Protein AF-A0A3M1GHS5-F1 (afdb_monomer)

Solvent-accessible surface area (backbone atoms only — not comparable to full-atom values): 10167 Å² total; per-residue (Å²): 109,48,76,50,71,53,75,50,74,50,76,45,74,80,47,99,40,32,36,40,39,38,40,40,38,40,43,50,51,30,32,70,50,84,48,68,46,64,52,48,53,58,22,42,66,58,17,48,67,52,25,64,74,57,79,60,46,79,81,39,68,67,33,49,50,37,28,60,70,47,51,40,70,36,48,70,26,44,46,46,73,53,40,42,38,39,37,38,39,33,44,37,41,43,50,78,38,84,90,62,15,41,39,37,40,36,42,36,41,40,38,37,44,41,30,24,53,36,48,79,54,44,88,78,83,13,67,38,64,54,51,64,44,39,32,41,37,41,37,40,27,47,62,76,66,58,42,37,44,31,44,37,31,40,30,67,82,49,54,86,46,58,72,45,59,48,66,46,74,84,69,90,37,52,72,50,75,42,64,49,69,63,57,42,80,44,80,49,78,48,76,66,134

Mean predicted aligned error: 4.72 Å

Radius of gyration: 25.05 Å; Cα contacts (8 Å, |Δi|>4): 444; chains: 1; bounding box: 59×30×70 Å

Nearest PDB structures (foldseek):
  6i97-assembly1_B  TM=8.133E-01  e=3.242E-06  Pseudomonas aeruginosa
  2fcp-assembly1_A  TM=8.375E-01  e=1.573E-05  Escherichia coli K-12
  1by5-assembly1_A  TM=8.183E-01  e=1.265E-05  Escherichia coli
  6i97-assembly1_A  TM=8.244E-01  e=1.573E-05  Pseudomonas aeruginosa
  4rl8-assembly2_B  TM=3.590E-01  e=8.932E-01  Pseudomonas putida F1

pLDDT: mean 94.87, std 5.35, range [64.94, 98.81]

Secondary structure (DSSP, 8-state):
-EEEEEEEEEEEEEETTEEEEEEEEEEEEE--S--EEE-HHHHHHHHHHHHHHTTT-TT-HHHHHHHHTTEEE-TTPPPTT--SEEEEEEEEEEEEETTTEEEEEEEEEEEE--EESSTT--TTTSEE--EEEEEEEEEEE-SSSSEEEEEEEESTT----EEEEEE-SSSS--EEEEEPPPPEEEEEEEE--

Foldseek 3Di:
DDKDKDKDWDWDDPDPFKIKTKIKIAMDFFDADQDWDFQLQQLCVQQVVVCVVVVNDCPPPSSVVSRVVRTDGLGGFGAAPDFRMKMKMKMWGWDQDPQFGIKIKMKMKIKTAWGFNHSNVPVPQTIFHIDMFIKMKIKGDGPDFQKIKMKIKTRVVQDWGFPHKDFDNPDNRDIDTDIDDGIDIDIDMDGDD

Structure (mmCIF, N/CA/C/O backbone):
data_AF-A0A3M1GHS5-F1
#
_entry.id   AF-A0A3M1GHS5-F1
#
loop_
_atom_site.group_PDB
_atom_site.id
_atom_site.type_symbol
_atom_site.label_atom_id
_atom_site.label_alt_id
_atom_site.label_comp_id
_atom_site.label_asym_id
_atom_site.label_entity_id
_atom_site.label_seq_id
_atom_site.pdbx_PDB_ins_code
_atom_site.Cartn_x
_atom_site.Cartn_y
_atom_site.Cartn_z
_atom_site.occupancy
_ato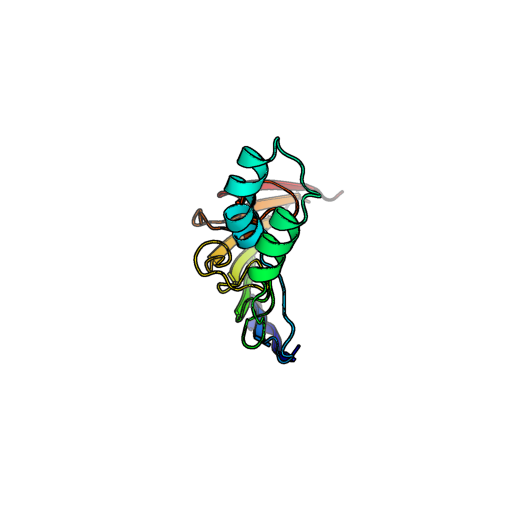m_site.B_iso_or_equiv
_atom_site.auth_seq_id
_atom_site.auth_comp_id
_atom_site.auth_asym_id
_atom_site.auth_atom_id
_atom_site.pdbx_PDB_model_num
ATOM 1 N N . VAL A 1 1 ? -3.923 -0.173 -23.381 1.00 92.12 1 VAL A N 1
ATOM 2 C CA . VAL A 1 1 ? -3.753 -0.952 -22.124 1.00 92.12 1 VAL A CA 1
ATOM 3 C C . VAL A 1 1 ? -5.049 -1.683 -21.782 1.00 92.12 1 VAL A C 1
ATOM 5 O O . VAL A 1 1 ? -6.067 -1.365 -22.384 1.00 92.12 1 VAL A O 1
ATOM 8 N N . ARG A 1 2 ? -5.025 -2.666 -20.877 1.00 95.88 2 ARG A N 1
ATOM 9 C CA . ARG A 1 2 ? -6.201 -3.354 -20.319 1.00 95.88 2 ARG A CA 1
ATOM 10 C C . ARG A 1 2 ? -6.073 -3.386 -18.801 1.00 95.88 2 ARG A C 1
ATOM 12 O O . ARG A 1 2 ? -5.030 -3.804 -18.313 1.00 95.88 2 ARG A O 1
ATOM 19 N N . VAL A 1 3 ? -7.144 -3.038 -18.100 1.00 97.06 3 VAL A N 1
ATOM 20 C CA . VAL A 1 3 ? -7.300 -3.267 -16.660 1.00 97.06 3 VAL A CA 1
ATOM 21 C C . VAL A 1 3 ? -8.643 -3.953 -16.453 1.00 97.06 3 VAL A C 1
ATOM 23 O O . VAL A 1 3 ? -9.635 -3.562 -17.070 1.00 97.06 3 VAL A O 1
ATOM 26 N N . LYS A 1 4 ? -8.661 -5.024 -15.669 1.00 97.88 4 LYS A N 1
ATOM 27 C CA . LYS A 1 4 ? -9.871 -5.737 -15.256 1.00 97.88 4 LYS A CA 1
ATOM 28 C C . LYS A 1 4 ? -9.781 -5.966 -13.760 1.00 97.88 4 LYS A C 1
ATOM 30 O O . LYS A 1 4 ? -8.700 -6.261 -13.275 1.00 97.88 4 LYS A O 1
ATOM 35 N N . GLY A 1 5 ? -10.895 -5.886 -13.055 1.00 97.56 5 GLY A N 1
ATOM 36 C CA . GLY A 1 5 ? -10.891 -6.165 -11.631 1.00 97.56 5 GLY A CA 1
ATOM 37 C C . GLY A 1 5 ? -12.277 -6.403 -11.069 1.00 97.56 5 GLY A C 1
ATOM 38 O O . GLY A 1 5 ? -13.279 -6.212 -11.761 1.00 97.56 5 GLY A O 1
ATOM 39 N N . ILE A 1 6 ? -12.295 -6.862 -9.826 1.00 98.31 6 ILE A N 1
ATOM 40 C CA . ILE A 1 6 ? -13.478 -7.011 -8.986 1.00 98.31 6 ILE A CA 1
ATOM 41 C C . ILE A 1 6 ? -13.155 -6.333 -7.662 1.00 98.31 6 ILE A C 1
ATOM 43 O O . ILE A 1 6 ? -12.091 -6.562 -7.089 1.00 98.31 6 ILE A O 1
ATOM 47 N N . GLU A 1 7 ? -14.091 -5.533 -7.176 1.00 98.25 7 GLU A N 1
ATOM 48 C CA . GLU A 1 7 ? -13.995 -4.863 -5.887 1.00 98.25 7 GLU A CA 1
ATOM 49 C C . GLU A 1 7 ? -15.195 -5.259 -5.032 1.00 98.25 7 GLU A C 1
ATOM 51 O O . GLU A 1 7 ? -16.308 -5.439 -5.535 1.00 98.25 7 GLU A O 1
ATOM 56 N N . ALA A 1 8 ? -14.955 -5.429 -3.738 1.00 98.19 8 ALA A N 1
ATOM 57 C CA . ALA A 1 8 ? -15.976 -5.719 -2.753 1.00 98.19 8 ALA A CA 1
ATOM 58 C C . ALA A 1 8 ? -15.709 -4.905 -1.491 1.00 98.19 8 ALA A C 1
ATOM 60 O O . ALA A 1 8 ? -14.598 -4.900 -0.965 1.00 98.19 8 ALA A O 1
ATOM 61 N N . GLU A 1 9 ? -16.755 -4.270 -0.977 1.00 98.00 9 GLU A N 1
ATOM 62 C CA . GLU A 1 9 ? -16.747 -3.572 0.303 1.00 98.00 9 GLU A CA 1
ATOM 63 C C . GLU A 1 9 ? -17.918 -4.067 1.138 1.00 98.00 9 GLU A C 1
ATOM 65 O O . GLU A 1 9 ? -19.012 -4.304 0.619 1.00 98.00 9 GLU A O 1
ATOM 70 N N . PHE A 1 10 ? -17.695 -4.250 2.435 1.00 95.75 10 PHE A N 1
ATOM 71 C CA . PHE A 1 10 ? -18.741 -4.709 3.328 1.00 95.75 10 PHE A CA 1
ATOM 72 C C . PHE A 1 10 ? -18.543 -4.231 4.759 1.00 95.75 10 PHE A C 1
ATOM 74 O O . PHE A 1 10 ? -17.429 -4.083 5.261 1.00 95.75 10 PHE A O 1
ATOM 81 N N . THR A 1 11 ? -19.673 -4.072 5.436 1.00 97.94 11 THR A N 1
ATOM 82 C CA . THR A 1 11 ? -19.763 -3.840 6.872 1.00 97.94 11 THR A CA 1
ATOM 83 C C . THR A 1 11 ? -20.835 -4.767 7.418 1.00 97.94 11 THR A C 1
ATOM 85 O O . THR A 1 11 ? -21.936 -4.839 6.874 1.00 97.94 11 THR A O 1
ATOM 88 N N . GLY A 1 12 ? -20.525 -5.469 8.503 1.00 96.88 12 GLY A N 1
ATOM 89 C CA . GLY A 1 12 ? -21.448 -6.382 9.163 1.00 96.88 12 GLY A CA 1
ATOM 90 C C . GLY A 1 12 ? -21.382 -6.250 10.677 1.00 96.88 12 GLY A C 1
ATOM 91 O O . GLY A 1 12 ? -20.302 -6.133 11.257 1.00 96.88 12 GLY A O 1
ATOM 92 N N . LEU A 1 13 ? -22.544 -6.297 11.324 1.00 97.50 13 LEU A N 1
ATOM 93 C CA . LEU A 1 13 ? -22.641 -6.520 12.763 1.00 97.50 13 LEU A CA 1
ATOM 94 C C . LEU A 1 13 ? -22.638 -8.032 12.995 1.00 97.50 13 LEU A C 1
ATOM 96 O O . LEU A 1 13 ? -23.544 -8.733 12.553 1.00 97.50 13 LEU A O 1
ATOM 100 N N . VAL A 1 14 ? -21.589 -8.530 13.643 1.00 95.62 14 VAL A N 1
ATOM 101 C CA . VAL A 1 14 ? -21.451 -9.944 14.021 1.00 95.62 14 VAL A CA 1
ATOM 102 C C . VAL A 1 14 ? -22.242 -10.221 15.304 1.00 95.62 14 VAL A C 1
ATOM 104 O O . VAL A 1 14 ? -22.783 -11.308 15.487 1.00 95.62 14 VAL A O 1
ATOM 107 N N . SER A 1 15 ? -22.329 -9.221 16.182 1.00 96.56 15 SER A N 1
ATOM 108 C CA . SER A 1 15 ? -23.192 -9.179 17.363 1.00 96.56 15 SER A CA 1
ATOM 109 C C . SER A 1 15 ? -23.484 -7.720 17.734 1.00 96.56 15 SER A C 1
ATOM 111 O O . SER A 1 15 ? -22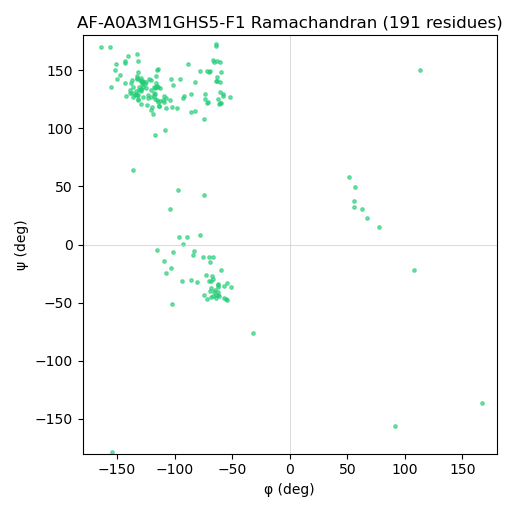.967 -6.802 17.096 1.00 96.56 15 SER A O 1
ATOM 113 N N . ASP A 1 16 ? -24.232 -7.497 18.816 1.00 95.44 16 ASP A N 1
ATOM 114 C CA . ASP A 1 16 ? -24.489 -6.154 19.363 1.00 95.44 16 ASP A CA 1
ATOM 115 C C . ASP A 1 16 ? -23.209 -5.405 19.772 1.00 95.44 16 ASP A C 1
ATOM 117 O O . ASP A 1 16 ? -23.199 -4.179 19.859 1.00 95.44 16 ASP A O 1
ATOM 121 N N . SER A 1 17 ? -22.120 -6.136 20.029 1.00 97.06 17 SER A N 1
ATOM 122 C CA . SER A 1 17 ? -20.842 -5.589 20.494 1.00 97.06 17 SER A CA 1
ATOM 123 C C . SER A 1 17 ? -19.695 -5.773 19.508 1.00 97.06 17 SER A C 1
ATOM 125 O O . SER A 1 17 ? -18.605 -5.269 19.763 1.00 97.06 17 SER A O 1
ATOM 127 N N . LEU A 1 18 ? -19.897 -6.476 18.390 1.00 98.00 18 LEU A N 1
ATOM 128 C CA . LEU A 1 18 ? -18.833 -6.812 17.449 1.00 98.00 18 LEU A CA 1
ATOM 129 C C . LEU A 1 18 ? -19.221 -6.430 16.021 1.00 98.00 18 LEU A C 1
ATOM 131 O O . LEU A 1 18 ? -20.187 -6.946 15.462 1.00 98.00 18 LEU A O 1
ATOM 135 N N . ARG A 1 19 ? -18.419 -5.562 15.408 1.00 98.44 19 ARG A N 1
ATOM 136 C CA . ARG A 1 19 ? -18.543 -5.125 14.015 1.00 98.44 19 ARG A CA 1
ATOM 137 C C . ARG A 1 19 ? -17.323 -5.560 13.218 1.00 98.44 19 ARG A C 1
ATOM 139 O O . ARG A 1 19 ? -16.195 -5.422 13.688 1.00 98.44 19 ARG A O 1
ATOM 146 N N . PHE A 1 20 ? -17.561 -6.011 11.997 1.00 98.38 20 PHE A N 1
ATOM 147 C CA . PHE A 1 20 ? -16.535 -6.268 11.001 1.00 98.38 20 PHE A CA 1
ATOM 148 C C . PHE A 1 20 ? -16.704 -5.309 9.817 1.00 98.38 20 PHE A C 1
ATOM 150 O O . PHE A 1 20 ? -17.818 -5.105 9.336 1.00 98.38 20 PHE A O 1
ATOM 157 N N . ASP A 1 21 ? -15.599 -4.756 9.335 1.00 98.44 21 ASP A N 1
ATOM 158 C CA . ASP A 1 21 ? -15.508 -3.959 8.114 1.00 98.44 21 ASP A CA 1
ATOM 159 C C . ASP A 1 21 ? -14.448 -4.564 7.197 1.00 98.44 21 ASP A C 1
ATOM 161 O O . ASP A 1 21 ? -13.384 -4.967 7.669 1.00 98.44 21 ASP A O 1
ATOM 165 N N . GLY A 1 22 ? -14.707 -4.610 5.895 1.00 98.31 22 GLY A N 1
ATOM 166 C CA . GLY A 1 22 ? -13.764 -5.148 4.926 1.00 98.31 22 GLY A CA 1
ATOM 167 C C . GLY A 1 22 ? -13.836 -4.451 3.577 1.00 98.31 22 GLY A C 1
ATOM 168 O O . GLY A 1 22 ? -14.910 -4.063 3.122 1.00 98.31 22 GLY A O 1
ATOM 169 N N . ASN A 1 23 ? -12.683 -4.334 2.927 1.00 98.31 23 ASN A N 1
ATOM 170 C CA . ASN A 1 23 ? -12.571 -4.043 1.507 1.00 98.31 23 ASN A CA 1
ATOM 171 C C . ASN A 1 23 ? -11.575 -5.009 0.852 1.00 98.31 23 ASN A C 1
ATOM 173 O O . ASN A 1 23 ? -10.597 -5.434 1.470 1.00 98.31 23 ASN A O 1
ATOM 177 N N . LEU A 1 24 ? -11.861 -5.383 -0.388 1.00 98.56 24 LEU A N 1
ATOM 178 C CA . LEU A 1 24 ? -11.038 -6.253 -1.215 1.00 98.56 24 LEU A CA 1
ATOM 179 C C . LEU A 1 24 ? -11.086 -5.740 -2.652 1.00 9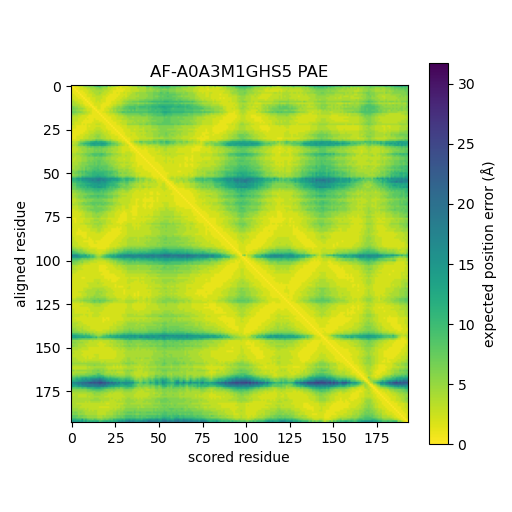8.56 24 LEU A C 1
ATOM 181 O O . LEU A 1 24 ? -12.167 -5.602 -3.218 1.00 98.56 24 LEU A O 1
ATOM 185 N N . ALA A 1 25 ? -9.923 -5.531 -3.250 1.00 98.56 25 ALA A N 1
ATOM 186 C CA . ALA A 1 25 ? -9.761 -5.259 -4.667 1.00 98.56 25 ALA A CA 1
ATOM 187 C C . ALA A 1 25 ? -8.881 -6.344 -5.288 1.00 98.56 25 ALA A C 1
ATOM 189 O O . ALA A 1 25 ? -7.779 -6.612 -4.808 1.00 98.56 25 ALA A O 1
ATOM 190 N N . LEU A 1 26 ? -9.377 -6.961 -6.357 1.00 98.56 26 LEU A N 1
ATOM 191 C CA . LEU A 1 26 ? -8.658 -7.912 -7.196 1.00 98.56 26 LEU A CA 1
ATOM 192 C C . LEU A 1 26 ? -8.486 -7.278 -8.571 1.00 98.56 26 LEU A C 1
ATOM 194 O O . LEU A 1 26 ? -9.485 -6.988 -9.225 1.00 98.56 26 LEU A O 1
ATOM 198 N N . THR A 1 27 ? -7.254 -7.073 -9.026 1.00 98.44 27 THR A N 1
ATOM 199 C CA . THR A 1 27 ? -6.964 -6.374 -10.285 1.00 98.44 27 THR A CA 1
ATOM 200 C C . THR A 1 27 ? -6.010 -7.185 -11.152 1.00 98.44 27 THR A C 1
ATOM 202 O O . THR A 1 27 ? -5.066 -7.770 -10.654 1.00 98.44 27 THR A O 1
ATOM 205 N N . ASP A 1 28 ? -6.235 -7.200 -12.462 1.00 97.69 28 ASP A N 1
ATOM 206 C CA . ASP A 1 28 ? -5.320 -7.686 -13.497 1.00 97.69 28 ASP A CA 1
ATOM 207 C C . ASP A 1 28 ? -5.069 -6.543 -14.483 1.00 97.69 28 ASP A C 1
ATOM 209 O O . ASP A 1 28 ? -6.008 -5.960 -15.044 1.00 97.69 28 ASP A O 1
ATOM 213 N N . SER A 1 29 ? -3.798 -6.221 -14.716 1.00 97.38 29 SER A N 1
ATOM 214 C CA . SER A 1 29 ? -3.403 -5.130 -15.602 1.00 97.38 29 SER A CA 1
ATOM 215 C C . SER A 1 29 ? -2.407 -5.603 -16.651 1.00 97.38 29 SER A C 1
ATOM 217 O O . SER A 1 29 ? -1.554 -6.445 -16.395 1.00 97.38 29 SER A O 1
ATOM 219 N N . LYS A 1 30 ? -2.543 -5.103 -17.885 1.00 97.19 30 LYS A N 1
ATOM 220 C CA . LYS A 1 30 ? -1.668 -5.510 -18.988 1.00 97.19 30 LYS A CA 1
ATOM 221 C C . LYS A 1 30 ? -1.571 -4.461 -20.086 1.00 97.19 30 LYS A C 1
ATOM 223 O O . LYS A 1 30 ? -2.585 -3.961 -20.586 1.00 97.19 30 LYS A O 1
ATOM 228 N N . VAL A 1 31 ? -0.368 -4.196 -20.574 1.00 97.50 31 VAL A N 1
ATOM 229 C CA . VAL A 1 31 ? -0.158 -3.469 -21.828 1.00 97.50 31 VAL A CA 1
ATOM 230 C C . VAL A 1 31 ? -0.509 -4.394 -22.998 1.00 97.50 31 VAL A C 1
ATOM 232 O O . VAL A 1 31 ? -0.029 -5.523 -23.097 1.00 97.50 31 VAL A O 1
ATOM 235 N N . LYS A 1 32 ? -1.408 -3.934 -23.876 1.00 96.25 32 LYS A N 1
ATOM 236 C CA . LYS A 1 32 ? -1.923 -4.710 -25.022 1.00 96.25 32 LYS A CA 1
ATOM 237 C C . LYS A 1 32 ? -1.397 -4.238 -26.374 1.00 96.25 32 LYS A C 1
ATOM 239 O O . LYS A 1 32 ? -1.399 -5.029 -27.310 1.00 96.25 32 LYS A O 1
ATOM 244 N N . SER A 1 33 ? -0.988 -2.978 -26.468 1.00 91.00 33 SER A N 1
ATOM 245 C CA . SER A 1 33 ? -0.395 -2.405 -27.672 1.00 91.00 33 SER A CA 1
ATOM 246 C C . SER A 1 33 ? 1.064 -2.830 -27.799 1.00 91.00 33 SER A C 1
ATOM 248 O O . SER A 1 33 ? 1.747 -2.982 -26.789 1.00 91.00 33 SER A O 1
ATOM 250 N N . ASP A 1 34 ? 1.550 -2.958 -29.032 1.00 89.69 34 ASP A N 1
ATOM 251 C CA . ASP A 1 34 ? 2.970 -3.144 -29.368 1.00 89.69 34 ASP A CA 1
ATOM 252 C C . ASP A 1 34 ? 3.768 -1.832 -29.213 1.00 89.69 34 ASP A C 1
ATOM 254 O O . ASP A 1 34 ? 4.558 -1.447 -30.070 1.00 89.69 34 ASP A O 1
ATOM 258 N N . THR A 1 35 ? 3.519 -1.090 -28.134 1.00 91.38 35 THR A N 1
ATOM 259 C CA . THR A 1 35 ? 4.207 0.174 -27.869 1.00 91.38 35 THR A CA 1
ATOM 260 C C . THR A 1 35 ? 5.652 -0.114 -27.483 1.00 91.38 35 THR A C 1
ATOM 262 O O . THR A 1 35 ? 5.901 -0.825 -26.507 1.00 91.38 35 THR A O 1
ATOM 265 N N . LEU A 1 36 ? 6.587 0.461 -28.237 1.00 95.62 36 LEU A N 1
ATOM 266 C CA . LEU A 1 36 ? 7.997 0.484 -27.874 1.00 95.62 36 LEU A CA 1
ATOM 267 C C . LEU A 1 36 ? 8.261 1.629 -26.896 1.00 95.62 36 LEU A C 1
ATOM 269 O O . LEU A 1 36 ? 7.728 2.728 -27.060 1.00 95.62 36 LEU A O 1
ATOM 273 N N . ALA A 1 37 ? 9.094 1.369 -25.898 1.00 94.31 37 ALA A N 1
ATOM 274 C CA . ALA A 1 37 ? 9.564 2.370 -24.956 1.00 94.31 37 ALA A CA 1
ATOM 275 C C . ALA A 1 37 ? 11.022 2.103 -24.582 1.00 94.31 37 ALA A C 1
ATOM 277 O O . ALA A 1 37 ? 11.505 0.977 -24.669 1.00 94.31 37 ALA A O 1
ATOM 278 N N . ILE A 1 38 ? 11.712 3.154 -24.159 1.00 93.38 38 ILE A N 1
ATOM 279 C CA . ILE A 1 38 ? 13.110 3.102 -23.739 1.00 93.38 38 ILE A CA 1
ATOM 280 C C . ILE A 1 38 ? 13.140 3.127 -22.209 1.00 93.38 38 ILE A C 1
ATOM 282 O O . ILE A 1 38 ? 12.669 4.096 -21.612 1.00 93.38 38 ILE A O 1
ATOM 286 N N . ASP A 1 39 ? 13.676 2.075 -21.581 1.00 91.75 39 ASP A N 1
ATOM 287 C CA . ASP A 1 39 ? 13.993 2.093 -20.145 1.00 91.75 39 ASP A CA 1
ATOM 288 C C . ASP A 1 39 ? 15.212 2.996 -19.939 1.00 91.75 39 ASP A C 1
ATOM 290 O O . ASP A 1 39 ? 16.269 2.764 -20.532 1.00 91.75 39 ASP A O 1
ATOM 294 N N . SER A 1 40 ? 15.063 4.032 -19.111 1.00 88.62 40 SER A N 1
ATOM 295 C CA . SER A 1 40 ? 16.124 5.002 -18.830 1.00 88.62 40 SER A CA 1
ATOM 296 C C . SER A 1 40 ? 17.387 4.338 -18.285 1.00 88.62 40 SER A C 1
ATOM 298 O O . SER A 1 40 ? 18.480 4.754 -18.651 1.00 88.62 40 SER A O 1
ATOM 300 N N . ALA A 1 41 ? 17.256 3.277 -17.482 1.00 87.88 41 ALA A N 1
ATOM 301 C CA . ALA A 1 41 ? 18.400 2.557 -16.930 1.00 87.88 41 ALA A CA 1
ATOM 302 C C . ALA A 1 41 ? 19.198 1.836 -18.025 1.00 87.88 41 ALA A C 1
ATOM 304 O O . ALA A 1 41 ? 20.422 1.926 -18.068 1.00 87.88 41 ALA A O 1
ATOM 305 N N . LEU A 1 42 ? 18.499 1.169 -18.950 1.00 90.44 42 LEU A N 1
ATOM 306 C CA . LEU A 1 42 ? 19.135 0.477 -20.074 1.00 90.44 42 LEU A CA 1
ATOM 307 C C . LEU A 1 42 ? 19.745 1.466 -21.069 1.00 90.44 42 LEU A C 1
ATOM 309 O O . LEU A 1 42 ? 20.834 1.237 -21.588 1.00 90.44 42 LEU A O 1
ATOM 313 N N . ALA A 1 43 ? 19.051 2.571 -21.345 1.00 91.19 43 ALA A N 1
ATOM 314 C CA . ALA A 1 43 ? 19.571 3.631 -22.198 1.00 91.19 43 ALA A CA 1
ATOM 315 C C . ALA A 1 43 ? 20.830 4.283 -21.616 1.00 91.19 43 ALA A C 1
ATOM 317 O O . ALA A 1 43 ? 21.764 4.566 -22.368 1.00 91.19 43 ALA A O 1
ATOM 318 N N . GLU A 1 44 ? 20.874 4.519 -20.305 1.00 89.31 44 GLU A N 1
ATOM 319 C CA . GLU A 1 44 ? 22.042 5.115 -19.660 1.00 89.31 44 GLU A CA 1
ATOM 320 C C . GLU A 1 44 ? 23.241 4.162 -19.674 1.00 89.31 44 GLU A C 1
ATOM 322 O O . GLU A 1 44 ? 24.322 4.570 -20.098 1.00 89.31 44 GLU A O 1
ATOM 327 N N . ASP A 1 45 ? 23.044 2.882 -19.351 1.00 89.44 45 ASP A N 1
ATOM 328 C CA . ASP A 1 45 ? 24.093 1.854 -19.447 1.00 89.44 45 ASP A CA 1
ATOM 329 C C . ASP A 1 45 ? 24.668 1.752 -20.873 1.00 89.44 45 ASP A C 1
ATOM 331 O O . ASP A 1 45 ? 25.882 1.812 -21.079 1.00 89.44 45 ASP A O 1
ATOM 335 N N . ALA A 1 46 ? 23.797 1.732 -21.888 1.00 92.06 46 ALA A N 1
ATOM 336 C CA . ALA A 1 46 ? 24.209 1.656 -23.290 1.00 92.06 46 ALA A CA 1
ATOM 337 C C . ALA A 1 46 ? 24.938 2.913 -23.801 1.00 92.06 46 ALA A C 1
ATOM 339 O O . ALA A 1 46 ? 25.729 2.825 -24.742 1.00 92.06 46 ALA A O 1
ATOM 340 N N . SER A 1 47 ? 24.668 4.091 -23.227 1.00 92.00 47 SER A N 1
ATOM 341 C CA . SER A 1 47 ? 25.215 5.365 -23.718 1.00 92.00 47 SER A CA 1
ATOM 342 C C . SER A 1 47 ? 26.372 5.925 -22.898 1.00 92.00 47 SER A C 1
ATOM 344 O O . SER A 1 47 ? 27.159 6.701 -23.442 1.00 92.00 47 SER A O 1
ATOM 346 N N . THR A 1 48 ? 26.541 5.503 -21.643 1.00 91.12 48 THR A N 1
ATOM 347 C CA . THR A 1 48 ? 27.596 5.997 -20.743 1.00 91.12 48 THR A CA 1
ATOM 348 C C . THR A 1 48 ? 29.010 5.852 -21.329 1.00 91.12 48 THR A C 1
ATOM 350 O O . THR A 1 48 ? 29.749 6.839 -21.328 1.00 91.12 48 THR A O 1
ATOM 353 N N . PRO A 1 49 ? 29.423 4.705 -21.912 1.00 92.31 49 PRO A N 1
ATOM 354 C CA . PRO A 1 49 ? 30.763 4.580 -22.496 1.00 92.31 49 PRO A CA 1
ATOM 355 C C . PRO A 1 49 ? 31.006 5.547 -23.666 1.00 92.31 49 PRO A C 1
ATOM 357 O O . PRO A 1 49 ? 32.110 6.063 -23.831 1.00 92.31 49 PRO A O 1
ATOM 360 N N . ILE A 1 50 ? 29.965 5.820 -24.460 1.00 92.69 50 ILE A N 1
ATOM 361 C CA . ILE A 1 50 ? 30.019 6.715 -25.625 1.00 92.69 50 ILE A CA 1
ATOM 362 C C . ILE A 1 50 ? 30.067 8.174 -25.166 1.00 92.69 50 ILE A C 1
ATOM 364 O O . ILE A 1 50 ? 30.876 8.952 -25.665 1.00 92.69 50 ILE A O 1
ATOM 368 N N . LEU A 1 51 ? 29.247 8.530 -24.173 1.00 91.00 51 LEU A N 1
ATOM 369 C CA . LEU A 1 51 ? 29.274 9.838 -23.520 1.00 91.00 51 LEU A CA 1
ATOM 370 C C . LEU A 1 51 ? 30.678 10.150 -22.996 1.00 91.00 51 LEU A C 1
ATOM 372 O O . LEU A 1 51 ? 31.207 11.220 -23.282 1.00 91.00 51 LEU A O 1
ATOM 376 N N . LEU A 1 52 ? 31.310 9.208 -22.290 1.00 91.25 52 LEU A N 1
ATOM 377 C CA . LEU A 1 52 ? 32.664 9.385 -21.758 1.00 91.25 52 LEU A CA 1
ATOM 378 C C . LEU A 1 52 ? 33.720 9.522 -22.866 1.00 91.25 52 LEU A C 1
ATOM 380 O O . LEU A 1 52 ? 34.618 10.355 -22.748 1.00 91.25 52 LEU A O 1
ATOM 384 N N . ALA A 1 53 ? 33.600 8.755 -23.953 1.00 92.00 53 ALA A N 1
ATOM 385 C CA . ALA A 1 53 ? 34.513 8.838 -25.095 1.00 92.00 53 ALA A CA 1
ATOM 386 C C . ALA A 1 53 ? 34.382 10.160 -25.877 1.00 92.00 53 ALA A C 1
ATOM 388 O O . ALA A 1 53 ? 35.376 10.669 -26.392 1.00 92.00 53 ALA A O 1
ATOM 389 N N . ASN A 1 54 ? 33.181 10.746 -25.918 1.00 87.31 54 ASN A N 1
ATOM 390 C CA . ASN A 1 54 ? 32.862 11.928 -26.727 1.00 87.31 54 ASN A CA 1
ATOM 391 C C . ASN A 1 54 ? 32.770 13.217 -25.888 1.00 87.31 54 ASN A C 1
ATOM 393 O O . ASN A 1 54 ? 32.006 14.133 -26.202 1.00 87.31 54 ASN A O 1
ATOM 397 N N . GLY A 1 55 ? 33.539 13.294 -24.796 1.00 86.69 55 GLY A N 1
ATOM 398 C CA . GLY A 1 55 ? 33.660 14.505 -23.974 1.00 86.69 55 GLY A CA 1
ATOM 399 C C . GLY A 1 55 ? 32.383 14.899 -23.225 1.00 86.69 55 GLY A C 1
ATOM 400 O O . GLY A 1 55 ? 32.207 16.066 -22.885 1.00 86.69 55 GLY A O 1
ATOM 401 N N . GLY A 1 56 ? 31.480 13.947 -22.988 1.00 87.56 56 GLY A N 1
ATOM 402 C CA . GLY A 1 56 ? 30.228 14.147 -22.265 1.00 87.56 56 GLY A CA 1
ATOM 403 C C . GLY A 1 56 ? 29.122 14.820 -23.076 1.00 87.56 56 GLY A C 1
ATOM 404 O O . GLY A 1 56 ? 28.163 15.284 -22.473 1.00 87.56 56 GLY A O 1
ATOM 405 N N . ASN A 1 57 ? 29.229 14.904 -24.409 1.00 88.62 57 ASN A N 1
ATOM 406 C CA . ASN A 1 57 ? 28.199 15.523 -25.248 1.00 88.62 57 ASN A CA 1
ATOM 407 C C . ASN A 1 57 ? 26.952 14.617 -25.380 1.00 88.62 57 ASN A C 1
ATOM 409 O O . ASN A 1 57 ? 26.996 13.630 -26.119 1.00 88.62 57 ASN A O 1
ATOM 413 N N . PRO A 1 58 ? 25.807 14.955 -24.754 1.00 85.25 58 PRO A N 1
ATOM 414 C CA . PRO A 1 58 ? 24.610 14.120 -24.819 1.00 85.25 58 PRO A CA 1
ATOM 415 C C . PRO A 1 58 ? 23.876 14.200 -26.162 1.00 85.25 58 PRO A C 1
ATOM 417 O O . PRO A 1 58 ? 22.978 13.398 -26.410 1.00 85.25 58 PRO A O 1
ATOM 420 N N . PHE A 1 59 ? 24.244 15.152 -27.023 1.00 88.50 59 PHE A N 1
ATOM 421 C CA . PHE A 1 59 ? 23.636 15.360 -28.337 1.00 88.50 59 PHE A CA 1
ATOM 422 C C . PHE A 1 59 ? 24.411 14.678 -29.468 1.00 88.50 59 PHE A C 1
ATOM 424 O O . PHE A 1 59 ? 24.088 14.871 -30.640 1.00 88.50 59 PHE A O 1
ATOM 431 N N . ASP A 1 60 ? 25.438 13.891 -29.141 1.00 91.81 60 ASP A N 1
ATOM 432 C CA . ASP A 1 60 ? 26.153 13.097 -30.130 1.00 91.81 60 ASP A CA 1
ATOM 433 C C . ASP A 1 60 ? 25.192 12.095 -30.816 1.00 91.81 60 ASP A C 1
ATOM 435 O O . ASP A 1 60 ? 24.447 11.376 -30.131 1.00 91.81 60 ASP A O 1
ATOM 439 N N . PRO A 1 61 ? 25.176 12.009 -32.161 1.00 94.56 61 PRO A N 1
ATOM 440 C CA . PRO A 1 61 ? 24.351 11.040 -32.876 1.00 94.56 61 PRO A CA 1
ATOM 441 C C . PRO A 1 61 ? 24.573 9.588 -32.429 1.00 94.56 61 PRO A C 1
ATOM 443 O O . PRO A 1 61 ? 23.614 8.817 -32.399 1.00 94.56 61 PRO A O 1
ATOM 446 N N . ALA A 1 62 ? 25.795 9.213 -32.036 1.00 94.12 62 ALA A N 1
ATOM 447 C CA . ALA A 1 62 ? 26.108 7.877 -31.534 1.00 94.12 62 ALA A CA 1
ATOM 448 C C . ALA A 1 62 ? 25.452 7.600 -30.171 1.00 94.12 62 ALA A C 1
ATOM 450 O O . ALA A 1 62 ? 24.941 6.503 -29.952 1.00 94.12 62 ALA A O 1
ATOM 451 N N . VAL A 1 63 ? 25.387 8.602 -29.285 1.00 92.75 63 VAL A N 1
ATOM 452 C CA . VAL A 1 63 ? 24.664 8.516 -28.001 1.00 92.75 63 VAL A CA 1
ATOM 453 C C . VAL A 1 63 ? 23.169 8.328 -28.249 1.00 92.75 63 VAL A C 1
ATOM 455 O O . VAL A 1 63 ? 22.542 7.442 -27.667 1.00 92.75 63 VAL A O 1
ATOM 458 N N . THR A 1 64 ? 22.598 9.117 -29.161 1.00 91.44 64 THR A N 1
ATOM 459 C CA . THR A 1 64 ? 21.174 9.014 -29.519 1.00 91.44 64 THR A CA 1
ATOM 460 C C . THR A 1 64 ? 20.850 7.649 -30.128 1.00 91.44 64 THR A C 1
ATOM 462 O O . THR A 1 64 ? 19.854 7.029 -29.755 1.00 91.44 64 THR A O 1
ATOM 465 N N . ALA A 1 65 ? 21.706 7.147 -31.022 1.00 94.88 65 ALA A N 1
ATOM 466 C CA . ALA A 1 65 ? 21.544 5.837 -31.641 1.00 94.88 65 ALA A CA 1
ATOM 467 C C . ALA A 1 65 ? 21.626 4.697 -30.614 1.00 94.88 65 ALA A C 1
ATOM 469 O O . ALA A 1 65 ? 20.781 3.803 -30.637 1.00 94.88 65 ALA A O 1
ATOM 470 N N . ALA A 1 66 ? 22.585 4.752 -29.684 1.00 94.62 66 ALA A N 1
ATOM 471 C CA . ALA A 1 66 ? 22.727 3.749 -28.630 1.00 94.62 66 ALA A CA 1
ATOM 472 C C . ALA A 1 66 ? 21.493 3.691 -27.719 1.00 94.62 66 ALA A C 1
ATOM 474 O O . ALA A 1 66 ? 20.980 2.607 -27.462 1.00 94.62 66 ALA A O 1
ATOM 475 N N . ARG A 1 67 ? 20.955 4.847 -27.303 1.00 92.81 67 ARG A N 1
ATOM 476 C CA . ARG A 1 67 ? 19.714 4.915 -26.508 1.00 92.81 67 ARG A CA 1
ATOM 477 C C . ARG A 1 67 ? 18.494 4.441 -27.298 1.00 92.81 67 ARG A C 1
ATOM 479 O O . ARG A 1 67 ? 17.660 3.722 -26.768 1.00 92.81 67 ARG A O 1
ATOM 486 N N . GLY A 1 68 ? 18.384 4.812 -28.574 1.00 94.00 68 GLY A N 1
ATOM 487 C CA . GLY A 1 68 ? 17.295 4.353 -29.441 1.00 94.00 68 GLY A CA 1
ATOM 488 C C . GLY A 1 68 ? 17.287 2.833 -29.640 1.00 94.00 68 GLY A C 1
ATOM 489 O O . GLY A 1 68 ? 16.219 2.226 -29.705 1.00 94.00 68 GLY A O 1
ATOM 490 N N . ALA A 1 69 ? 18.468 2.209 -29.679 1.00 96.00 69 ALA A N 1
ATOM 491 C CA . ALA A 1 69 ? 18.622 0.765 -29.834 1.00 96.00 69 ALA A CA 1
ATOM 492 C C . ALA A 1 69 ? 18.163 -0.049 -28.608 1.00 96.00 69 ALA A C 1
ATOM 494 O O . ALA A 1 69 ? 17.959 -1.254 -28.739 1.00 96.00 69 ALA A O 1
ATOM 495 N N . THR A 1 70 ? 17.959 0.579 -27.442 1.00 95.25 70 THR A N 1
ATOM 496 C CA . THR A 1 70 ? 17.443 -0.097 -26.238 1.00 95.25 70 THR A CA 1
ATOM 497 C C . THR A 1 70 ? 15.917 -0.096 -26.145 1.00 95.25 70 THR A C 1
ATOM 499 O O . THR A 1 70 ? 15.363 -0.535 -25.137 1.00 95.25 70 THR A O 1
ATOM 502 N N . ALA A 1 71 ? 15.213 0.381 -27.177 1.00 95.62 71 ALA A N 1
ATOM 503 C CA . ALA A 1 71 ? 13.758 0.355 -27.209 1.00 95.62 71 ALA A CA 1
ATOM 504 C C . ALA A 1 71 ? 13.227 -1.086 -27.103 1.00 95.62 71 ALA A C 1
ATOM 506 O O . ALA A 1 71 ? 13.505 -1.939 -27.947 1.00 95.62 71 ALA A O 1
ATOM 507 N N . ILE A 1 72 ? 12.414 -1.340 -26.079 1.00 94.62 72 ILE A N 1
ATOM 508 C CA . ILE A 1 72 ? 11.785 -2.634 -25.812 1.00 94.62 72 ILE A CA 1
ATOM 509 C C . ILE A 1 72 ? 10.269 -2.546 -25.967 1.00 94.62 72 ILE A C 1
ATOM 511 O O . ILE A 1 72 ? 9.657 -1.498 -25.747 1.00 94.62 72 ILE A O 1
ATOM 515 N N . SER A 1 73 ? 9.645 -3.662 -26.344 1.00 96.00 73 SER A N 1
ATOM 516 C CA . SER A 1 73 ? 8.185 -3.763 -26.369 1.00 96.00 73 SER A CA 1
ATOM 517 C C . SER A 1 73 ? 7.643 -3.852 -24.953 1.00 96.00 73 SER A C 1
ATOM 519 O O . SER A 1 73 ? 8.065 -4.700 -24.173 1.00 96.00 73 SER A O 1
ATOM 521 N N . LEU A 1 74 ? 6.656 -3.013 -24.646 1.00 96.94 74 LEU A N 1
ATOM 522 C CA . LEU A 1 74 ? 5.919 -3.088 -23.387 1.00 96.94 74 LEU A CA 1
ATOM 523 C C . LEU A 1 74 ? 4.783 -4.111 -23.438 1.00 96.94 74 LEU A C 1
ATOM 525 O O . LEU A 1 74 ? 4.139 -4.369 -22.423 1.00 96.94 74 LEU A O 1
ATOM 529 N N . LYS A 1 75 ? 4.467 -4.669 -24.612 1.00 97.62 75 LYS A N 1
ATOM 530 C CA . LYS A 1 75 ? 3.330 -5.576 -24.763 1.00 97.62 75 LYS A CA 1
ATOM 531 C C . LYS A 1 75 ? 3.511 -6.798 -23.884 1.00 97.62 75 LYS A C 1
ATOM 533 O O . LYS A 1 75 ? 4.427 -7.588 -24.068 1.00 97.62 75 LYS A O 1
ATOM 538 N N . GLY A 1 76 ? 2.549 -7.007 -23.000 1.00 96.88 76 GLY A N 1
ATOM 539 C CA . GLY A 1 76 ? 2.578 -8.126 -22.077 1.00 96.88 76 GLY A CA 1
ATOM 540 C C . GLY A 1 76 ? 2.873 -7.727 -20.635 1.00 96.88 76 GLY A C 1
ATOM 541 O O . GLY A 1 76 ? 2.449 -8.461 -19.744 1.00 96.88 76 GLY A O 1
ATOM 542 N N . ASN A 1 77 ? 3.493 -6.567 -20.424 1.00 97.75 77 ASN A N 1
ATOM 543 C CA . ASN A 1 77 ? 3.851 -6.075 -19.101 1.00 97.75 77 ASN A CA 1
ATOM 544 C C . ASN A 1 77 ? 2.619 -5.658 -18.301 1.00 97.75 77 ASN A C 1
ATOM 546 O O . ASN A 1 77 ? 1.629 -5.170 -18.862 1.00 97.75 77 ASN A O 1
ATOM 550 N N . GLU A 1 78 ? 2.703 -5.828 -16.991 1.00 97.56 78 GLU A N 1
ATOM 551 C CA . GLU A 1 78 ? 1.781 -5.253 -16.022 1.00 97.56 78 GLU A CA 1
ATOM 552 C C . GLU A 1 78 ? 1.963 -3.735 -15.968 1.00 97.56 78 GLU A C 1
ATOM 554 O O . GLU A 1 78 ? 3.046 -3.194 -16.220 1.00 97.56 78 GLU A O 1
ATOM 559 N N . LEU A 1 79 ? 0.880 -3.024 -15.664 1.00 96.69 79 LEU A N 1
ATOM 560 C CA . LEU A 1 79 ? 0.965 -1.588 -15.447 1.00 96.69 79 LEU A CA 1
ATOM 561 C C . LEU A 1 79 ? 1.660 -1.295 -14.120 1.00 96.69 79 LEU A C 1
ATOM 563 O O . LEU A 1 79 ? 1.545 -2.039 -13.148 1.00 96.69 79 LEU A O 1
ATOM 567 N N . SER A 1 80 ? 2.354 -0.162 -14.078 1.00 95.38 80 SER A N 1
ATOM 568 C CA . SER A 1 80 ? 3.044 0.274 -12.873 1.00 95.38 80 SER A CA 1
ATOM 569 C C . SER A 1 80 ? 2.066 0.572 -11.739 1.00 95.38 80 SER A C 1
ATOM 571 O O . SER A 1 80 ? 1.052 1.234 -11.968 1.00 95.38 80 SER A O 1
ATOM 573 N N . LYS A 1 81 ? 2.440 0.205 -10.511 1.00 95.88 81 LYS A N 1
ATOM 574 C CA . LYS A 1 81 ? 1.741 0.556 -9.264 1.00 95.88 81 LYS A CA 1
ATOM 575 C C . LYS A 1 81 ? 0.319 0.001 -9.164 1.00 95.88 81 LYS A C 1
ATOM 577 O O . LYS A 1 81 ? -0.528 0.605 -8.514 1.00 95.88 81 LYS A O 1
ATOM 582 N N . ILE A 1 82 ? 0.072 -1.154 -9.785 1.00 97.12 82 ILE A N 1
ATOM 583 C CA . ILE A 1 82 ? -1.194 -1.884 -9.678 1.00 97.12 82 ILE A CA 1
ATOM 584 C C . ILE A 1 82 ? -0.937 -3.246 -9.019 1.00 97.12 82 ILE A C 1
ATOM 586 O O . ILE A 1 82 ? -0.587 -4.191 -9.720 1.00 97.12 82 ILE A O 1
ATOM 590 N N . PRO A 1 83 ? -1.091 -3.364 -7.689 1.00 97.69 83 PRO A N 1
ATOM 591 C CA . PRO A 1 83 ? -1.090 -4.658 -7.014 1.00 97.69 83 PRO A CA 1
ATOM 592 C C . PRO A 1 83 ? -2.262 -5.524 -7.478 1.00 97.69 83 PRO A C 1
ATOM 594 O O . PRO A 1 83 ? -3.365 -5.015 -7.697 1.00 97.69 83 PRO A O 1
ATOM 597 N N . HIS A 1 84 ? -2.050 -6.838 -7.574 1.00 98.00 84 HIS A N 1
ATOM 598 C CA . HIS A 1 84 ? -3.119 -7.760 -7.962 1.00 98.00 84 HIS A CA 1
ATOM 599 C C . HIS A 1 84 ? -4.187 -7.913 -6.882 1.00 98.00 84 HIS A C 1
ATOM 601 O O . HIS A 1 84 ? -5.358 -8.115 -7.200 1.00 98.00 84 HIS A O 1
ATOM 607 N N . VAL A 1 85 ? -3.793 -7.803 -5.612 1.00 98.56 85 VAL A N 1
ATOM 608 C CA . VAL A 1 85 ? -4.694 -7.895 -4.465 1.00 98.56 85 VAL A CA 1
ATOM 609 C C . VAL A 1 85 ? -4.404 -6.760 -3.492 1.00 98.56 85 VAL A C 1
ATOM 611 O O . VAL A 1 85 ? -3.266 -6.558 -3.068 1.00 98.56 85 VAL A O 1
ATOM 614 N N . VAL A 1 86 ? -5.451 -6.046 -3.097 1.00 98.69 86 VAL A N 1
ATOM 615 C CA . VAL A 1 86 ? -5.427 -5.126 -1.957 1.00 98.69 86 VAL A CA 1
ATOM 616 C C . VAL A 1 86 ? -6.585 -5.494 -1.050 1.00 98.69 86 VAL A C 1
ATOM 618 O O . VAL A 1 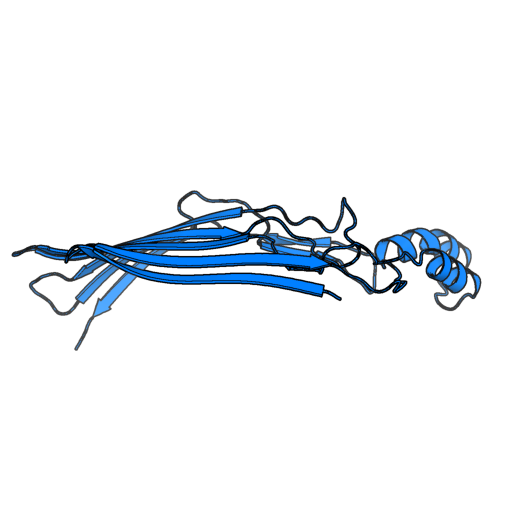86 ? -7.719 -5.588 -1.509 1.00 98.69 86 VAL A O 1
ATOM 621 N N . ALA A 1 87 ? -6.307 -5.720 0.229 1.00 98.62 87 ALA A N 1
ATOM 622 C CA . ALA A 1 87 ? -7.325 -6.076 1.202 1.00 98.62 87 ALA A CA 1
ATOM 623 C C . ALA A 1 87 ? -7.131 -5.289 2.493 1.00 98.62 87 ALA A C 1
ATOM 625 O O . ALA A 1 87 ? -6.022 -5.196 3.018 1.00 98.62 87 ALA A O 1
ATOM 626 N N . ASN A 1 88 ? -8.220 -4.767 3.042 1.00 98.62 88 ASN A N 1
ATOM 627 C CA . ASN A 1 88 ? -8.237 -4.254 4.400 1.00 98.62 88 ASN A CA 1
ATOM 628 C C . ASN A 1 88 ? -9.395 -4.886 5.156 1.00 98.62 88 ASN A C 1
ATOM 630 O O . ASN A 1 88 ? -10.501 -5.006 4.637 1.00 98.62 88 ASN A O 1
ATOM 634 N N . ALA A 1 89 ? -9.142 -5.262 6.399 1.00 98.50 89 ALA A N 1
ATOM 635 C CA . ALA A 1 89 ? -10.142 -5.794 7.305 1.00 98.50 89 ALA A CA 1
ATOM 636 C C . ALA A 1 89 ? -10.027 -5.086 8.647 1.00 98.50 89 ALA A C 1
ATOM 638 O O . ALA A 1 89 ? -8.927 -4.801 9.118 1.00 98.50 89 ALA A O 1
ATOM 639 N N . ARG A 1 90 ? -11.154 -4.821 9.296 1.00 98.75 90 ARG A N 1
ATOM 640 C CA . ARG A 1 90 ? -11.182 -4.255 10.637 1.00 98.75 90 ARG A CA 1
ATOM 641 C C . ARG A 1 90 ? -12.227 -4.951 11.480 1.00 98.75 90 ARG A C 1
ATOM 643 O O . ARG A 1 90 ? -13.388 -5.049 11.102 1.00 98.75 90 ARG A O 1
ATOM 650 N N . LEU A 1 91 ? -11.809 -5.362 12.667 1.00 98.56 91 LEU A N 1
ATOM 651 C CA . LEU A 1 91 ? -12.690 -5.862 13.706 1.00 98.56 91 LEU A CA 1
ATOM 652 C C . LEU A 1 91 ? -12.794 -4.809 14.805 1.00 98.56 91 LEU A C 1
ATOM 654 O O . LEU A 1 91 ? -11.777 -4.361 15.334 1.00 98.56 91 LEU A O 1
ATOM 658 N N . THR A 1 92 ? -14.015 -4.412 15.146 1.00 98.75 92 THR A N 1
ATOM 659 C CA . THR A 1 92 ? -14.295 -3.474 16.234 1.00 98.75 92 THR A CA 1
ATOM 660 C C . THR A 1 92 ? -15.166 -4.149 17.277 1.00 98.75 92 THR A C 1
ATOM 662 O O . THR A 1 92 ? -16.297 -4.521 16.981 1.00 98.75 92 THR A O 1
ATOM 665 N N . TYR A 1 93 ? -14.655 -4.266 18.498 1.00 98.38 93 TYR A N 1
ATOM 666 C CA . TYR A 1 93 ? -15.417 -4.695 19.663 1.00 98.38 93 TYR A CA 1
ATOM 667 C C . TYR A 1 93 ? -15.726 -3.483 20.542 1.00 98.38 93 TYR A C 1
ATOM 669 O O . TYR A 1 93 ? -14.806 -2.765 20.930 1.00 98.38 93 TYR A O 1
ATOM 677 N N . ALA A 1 94 ? -16.997 -3.234 20.843 1.00 98.00 94 ALA A N 1
ATOM 678 C CA . ALA A 1 94 ? -17.444 -2.123 21.672 1.00 98.00 94 ALA A CA 1
ATOM 679 C C . ALA A 1 94 ? -18.444 -2.610 22.721 1.00 98.00 94 ALA A C 1
ATOM 681 O O . ALA A 1 94 ? -19.417 -3.285 22.390 1.00 98.00 94 ALA A O 1
ATOM 682 N N . ARG A 1 95 ? -18.212 -2.273 23.991 1.00 97.06 95 ARG A N 1
ATOM 683 C CA . ARG A 1 95 ? -19.090 -2.684 25.089 1.00 97.06 95 ARG A CA 1
ATOM 684 C C . ARG A 1 95 ? -19.092 -1.671 26.226 1.00 97.06 95 ARG A C 1
ATOM 686 O O . ARG A 1 95 ? -18.047 -1.139 26.592 1.00 97.06 95 ARG A O 1
ATOM 693 N N . SER A 1 96 ? -20.266 -1.488 26.819 1.00 95.81 96 SER A N 1
ATOM 694 C CA . SER A 1 96 ? -20.444 -0.807 28.100 1.00 95.81 96 SER A CA 1
ATOM 695 C C . SER A 1 96 ? -20.257 -1.803 29.242 1.00 95.81 96 SER A C 1
ATOM 697 O O . SER A 1 96 ? -20.853 -2.882 29.230 1.00 95.81 96 SER A O 1
ATOM 699 N N . LEU A 1 97 ? -19.421 -1.451 30.210 1.00 92.56 97 LEU A N 1
ATOM 700 C CA . LEU A 1 97 ? -19.239 -2.173 31.463 1.00 92.56 97 LEU A CA 1
ATOM 701 C C . LEU A 1 97 ? -19.751 -1.271 32.583 1.00 92.56 97 LEU A C 1
ATOM 703 O O . LEU A 1 97 ? -19.216 -0.183 32.742 1.00 92.56 97 LEU A O 1
ATOM 707 N N . ASP A 1 98 ? -20.760 -1.718 33.327 1.00 90.81 98 ASP A N 1
ATOM 708 C CA . ASP A 1 98 ? -21.555 -0.932 34.288 1.00 90.81 98 ASP A CA 1
ATOM 709 C C . ASP A 1 98 ? -20.781 0.206 34.990 1.00 90.81 98 ASP A C 1
ATOM 711 O O . ASP A 1 98 ? -20.879 1.376 34.603 1.00 90.81 98 ASP A O 1
ATOM 715 N N . ASP A 1 99 ? -19.935 -0.135 35.961 1.00 92.75 99 ASP A N 1
ATOM 716 C CA . ASP A 1 99 ? -19.186 0.845 36.760 1.00 92.75 99 ASP A CA 1
ATOM 717 C C . ASP A 1 99 ? -17.894 1.335 36.085 1.00 92.75 99 ASP A C 1
ATOM 719 O O . ASP A 1 99 ? -17.210 2.223 36.594 1.00 92.75 99 ASP A O 1
ATOM 723 N N . TYR A 1 100 ? -17.538 0.763 34.934 1.00 92.94 100 TYR A N 1
ATOM 724 C CA . TYR A 1 100 ? -16.253 0.999 34.279 1.00 92.94 100 TYR A CA 1
ATOM 725 C C . TYR A 1 100 ? -16.364 1.825 32.997 1.00 92.94 100 TYR A C 1
ATOM 727 O O . TYR A 1 100 ? -15.351 2.333 32.535 1.00 92.94 100 TYR A O 1
ATOM 735 N N . GLY A 1 101 ? -17.549 2.010 32.426 1.00 95.56 101 GLY A N 1
ATOM 736 C CA . GLY A 1 101 ? -17.795 2.855 31.262 1.00 95.56 101 GLY A CA 1
ATOM 737 C C . GLY A 1 101 ? -17.709 2.121 29.925 1.00 95.56 101 GLY A C 1
ATOM 738 O O . GLY A 1 101 ? -17.923 0.913 29.827 1.00 95.56 101 GLY A O 1
ATOM 739 N N . GLN A 1 102 ? -17.441 2.867 28.857 1.00 97.12 102 GLN A N 1
ATOM 740 C CA . GLN A 1 102 ? -17.396 2.364 27.487 1.00 97.12 102 GLN A CA 1
ATOM 741 C C . GLN A 1 102 ? -15.981 1.936 27.107 1.00 97.12 102 GLN A C 1
ATOM 743 O O . GLN A 1 102 ? -15.039 2.727 27.182 1.00 97.12 102 GLN A O 1
ATOM 748 N N . PHE A 1 103 ? -15.850 0.711 26.611 1.00 97.62 103 PHE A N 1
ATOM 749 C CA . PHE A 1 103 ? -14.620 0.191 26.028 1.00 97.62 103 PHE A CA 1
ATOM 750 C C . PHE A 1 103 ? -14.812 -0.041 24.539 1.00 97.62 103 PHE A C 1
ATOM 752 O O . PHE A 1 103 ? -15.806 -0.634 24.117 1.00 97.62 103 PHE A O 1
ATOM 759 N N . LYS A 1 104 ? -13.832 0.382 23.741 1.00 98.44 104 LYS A N 1
ATOM 760 C CA . LYS A 1 104 ? -13.759 0.072 22.316 1.00 98.44 104 LYS A CA 1
ATOM 761 C C . LYS A 1 104 ? -12.369 -0.429 21.967 1.00 98.44 104 LYS A C 1
ATOM 763 O O . LYS A 1 104 ? -11.386 0.265 22.189 1.00 98.44 104 LYS A O 1
ATOM 768 N N . ILE A 1 105 ? -12.300 -1.605 21.364 1.00 98.50 105 ILE A N 1
ATOM 769 C CA . ILE A 1 105 ? -11.081 -2.175 20.801 1.00 98.50 105 ILE A CA 1
ATOM 770 C C . ILE A 1 105 ? -11.274 -2.265 19.294 1.00 98.50 105 ILE A C 1
ATOM 772 O O . ILE A 1 105 ? -12.331 -2.663 18.808 1.00 98.50 105 ILE A O 1
ATOM 776 N N . SER A 1 106 ? -10.268 -1.873 18.530 1.00 98.62 106 SER A N 1
ATOM 777 C CA . SER A 1 106 ? -10.250 -2.027 17.084 1.00 98.62 106 SER A CA 1
ATOM 778 C C . SER A 1 106 ? -8.933 -2.623 16.633 1.00 98.62 106 SER A C 1
ATOM 780 O O . SER A 1 106 ? -7.877 -2.096 16.967 1.00 98.62 106 SER A O 1
ATOM 782 N N . ILE A 1 107 ? -9.010 -3.683 15.837 1.00 98.81 107 ILE A N 1
ATOM 783 C CA . ILE A 1 107 ? -7.865 -4.316 15.185 1.00 98.81 107 ILE A CA 1
ATOM 784 C C . ILE A 1 107 ? -8.064 -4.136 13.687 1.00 98.81 107 ILE A C 1
ATOM 786 O O . ILE A 1 107 ? -9.122 -4.495 13.174 1.00 98.81 107 ILE A O 1
ATOM 790 N N . SER A 1 108 ? -7.086 -3.553 13.001 1.00 98.69 108 SER A N 1
ATOM 791 C CA . SER A 1 108 ? -7.111 -3.380 11.544 1.00 98.69 108 SER A CA 1
ATOM 792 C C . SER A 1 108 ? -5.972 -4.174 10.923 1.00 98.69 108 SER A C 1
ATOM 794 O O . SER A 1 108 ? -4.857 -4.136 11.432 1.00 98.69 108 SER A O 1
ATOM 796 N N . TYR A 1 109 ? -6.259 -4.885 9.843 1.00 98.69 109 TYR A N 1
ATOM 797 C CA . TYR A 1 109 ? -5.309 -5.622 9.028 1.00 98.69 109 TYR A CA 1
ATOM 798 C C . TYR A 1 109 ? -5.319 -5.032 7.621 1.00 98.69 109 TYR A C 1
ATOM 800 O O . TYR A 1 109 ? -6.386 -4.870 7.030 1.00 98.69 109 TYR A O 1
ATOM 808 N N . THR A 1 110 ? -4.140 -4.741 7.088 1.00 98.62 110 THR A N 1
ATOM 809 C CA . THR A 1 110 ? -3.933 -4.296 5.709 1.00 98.62 110 THR A CA 1
ATOM 810 C C . THR A 1 110 ? -3.025 -5.295 5.020 1.00 98.62 110 THR A C 1
ATOM 812 O O . THR A 1 110 ? -1.983 -5.645 5.565 1.00 98.62 110 THR A O 1
ATOM 815 N N . TYR A 1 111 ? -3.392 -5.713 3.815 1.00 98.62 111 TYR A N 1
ATOM 816 C CA . TYR A 1 111 ? -2.558 -6.485 2.908 1.00 98.62 111 TYR A CA 1
ATOM 817 C C . TYR A 1 111 ? -2.514 -5.797 1.549 1.00 98.62 111 TYR A C 1
ATOM 819 O O . TYR A 1 111 ? -3.542 -5.380 1.007 1.00 98.62 111 TYR A O 1
ATOM 827 N N . ARG A 1 112 ? -1.313 -5.715 0.988 1.00 98.31 112 ARG A N 1
ATOM 828 C CA . ARG A 1 112 ? -1.085 -5.297 -0.388 1.00 98.31 112 ARG A CA 1
ATOM 829 C C . ARG A 1 112 ? -0.144 -6.303 -1.023 1.00 98.31 112 ARG A C 1
ATOM 831 O O . ARG A 1 112 ? 0.959 -6.515 -0.520 1.00 98.31 112 ARG A O 1
ATOM 838 N N . ASP A 1 113 ? -0.564 -6.881 -2.138 1.00 98.56 113 ASP A N 1
ATOM 839 C CA . ASP A 1 113 ? 0.296 -7.751 -2.927 1.00 98.56 113 ASP A CA 1
ATOM 840 C C . ASP A 1 113 ? 1.501 -6.978 -3.502 1.00 98.56 113 ASP A C 1
ATOM 842 O O . ASP A 1 113 ? 1.612 -5.746 -3.413 1.00 98.56 113 ASP A O 1
ATOM 846 N N . ASN A 1 114 ? 2.435 -7.727 -4.068 1.00 97.94 114 ASN A N 1
ATOM 847 C CA . ASN A 1 114 ? 3.530 -7.192 -4.847 1.00 97.94 114 ASN A CA 1
ATOM 848 C C . ASN A 1 114 ? 3.014 -6.472 -6.104 1.00 97.94 114 ASN A C 1
ATOM 850 O O . ASN A 1 114 ? 1.891 -6.697 -6.563 1.00 97.94 114 ASN A O 1
ATOM 854 N N . PHE A 1 115 ? 3.835 -5.578 -6.647 1.00 97.94 115 PHE A N 1
ATOM 855 C CA . PHE A 1 115 ? 3.538 -4.875 -7.893 1.00 97.94 115 PHE A CA 1
ATOM 856 C C . PHE A 1 115 ? 4.820 -4.391 -8.577 1.00 97.94 115 PHE A C 1
ATOM 858 O O . PHE A 1 115 ? 5.896 -4.387 -7.983 1.00 97.94 115 PHE A O 1
ATOM 865 N N . GLN A 1 116 ? 4.695 -3.921 -9.818 1.00 97.50 116 GLN A N 1
ATOM 866 C CA . GLN A 1 116 ? 5.800 -3.338 -10.583 1.00 97.50 116 GLN A CA 1
ATOM 867 C C . GLN A 1 116 ? 5.859 -1.815 -10.409 1.00 97.50 116 GLN A C 1
ATOM 869 O O . GLN A 1 116 ? 4.883 -1.116 -10.673 1.00 97.50 116 GLN A O 1
ATOM 874 N N . ALA A 1 117 ? 6.993 -1.251 -10.005 1.00 96.12 117 ALA A N 1
ATOM 875 C CA . ALA A 1 117 ? 7.174 0.192 -9.837 1.00 96.12 117 ALA A CA 1
ATOM 876 C C . ALA A 1 117 ? 7.102 0.957 -11.170 1.00 96.12 117 ALA A C 1
ATOM 878 O O . ALA A 1 117 ? 6.659 2.108 -11.201 1.00 96.12 117 ALA A O 1
ATOM 879 N N . ARG A 1 118 ? 7.502 0.308 -12.274 1.00 94.88 118 ARG A N 1
ATOM 880 C CA . ARG A 1 118 ? 7.524 0.863 -13.636 1.00 94.88 118 ARG A CA 1
ATOM 881 C C . ARG A 1 118 ? 6.887 -0.105 -14.637 1.00 94.88 118 ARG A C 1
ATOM 883 O O . ARG A 1 118 ? 6.820 -1.311 -14.422 1.00 94.88 118 ARG A O 1
ATOM 890 N N . VAL A 1 119 ? 6.439 0.436 -15.770 1.00 95.12 119 VAL A N 1
ATOM 891 C CA . VAL A 1 119 ? 5.789 -0.330 -16.854 1.00 95.12 119 VAL A CA 1
ATOM 892 C C . VAL A 1 119 ? 6.757 -1.251 -17.611 1.00 95.12 119 VAL A C 1
ATOM 894 O O . VAL A 1 119 ? 6.326 -2.083 -18.404 1.00 95.12 119 VAL A O 1
ATOM 897 N N . PHE A 1 120 ? 8.066 -1.116 -17.380 1.00 94.81 120 PHE A N 1
ATOM 898 C CA . PHE A 1 120 ? 9.093 -1.956 -17.997 1.00 94.81 120 PHE A CA 1
ATOM 899 C C . PHE A 1 120 ? 9.118 -3.371 -17.416 1.00 94.81 120 PHE A C 1
ATOM 901 O O . PHE A 1 120 ? 9.483 -4.294 -18.140 1.00 94.81 120 PHE A O 1
ATOM 908 N N . ASN A 1 121 ? 8.673 -3.542 -16.163 1.00 95.25 121 ASN A N 1
ATOM 909 C CA . ASN A 1 121 ? 8.673 -4.826 -15.451 1.00 95.25 121 ASN A CA 1
ATOM 910 C C . ASN A 1 121 ? 10.088 -5.439 -15.416 1.00 95.25 121 ASN A C 1
ATOM 912 O O . ASN A 1 121 ? 10.271 -6.647 -15.559 1.00 95.25 121 ASN A O 1
ATOM 916 N N . ASN A 1 122 ? 11.106 -4.589 -15.262 1.00 92.88 122 ASN A N 1
ATOM 917 C CA . ASN A 1 122 ? 12.488 -5.004 -15.090 1.00 92.88 122 ASN A CA 1
ATOM 918 C C . ASN A 1 122 ? 12.600 -5.844 -13.806 1.00 92.88 122 ASN A C 1
ATOM 920 O O . ASN A 1 122 ? 12.323 -5.312 -12.734 1.00 92.88 122 ASN A O 1
ATOM 924 N N . PRO A 1 123 ? 13.058 -7.106 -13.867 1.00 92.81 123 PRO A N 1
ATOM 925 C CA . PRO A 1 123 ? 12.975 -8.045 -12.745 1.00 92.81 123 PRO A CA 1
ATOM 926 C C . PRO A 1 123 ? 13.845 -7.676 -11.535 1.00 92.81 123 PRO A C 1
ATOM 928 O O . PRO A 1 123 ? 13.707 -8.294 -10.484 1.00 92.81 123 PRO A O 1
ATOM 931 N N . ILE A 1 124 ? 14.748 -6.704 -11.671 1.00 88.44 124 ILE A N 1
ATOM 932 C CA . ILE A 1 124 ? 15.646 -6.261 -10.602 1.00 88.44 124 ILE A CA 1
ATOM 933 C C . ILE A 1 124 ? 15.129 -4.953 -9.996 1.00 88.44 124 ILE A C 1
ATOM 935 O O . ILE A 1 124 ? 14.973 -4.840 -8.780 1.00 88.44 124 ILE A O 1
ATOM 939 N N . ALA A 1 125 ? 14.852 -3.962 -10.844 1.00 89.88 125 ALA A N 1
ATOM 940 C CA . ALA A 1 125 ? 14.529 -2.612 -10.393 1.00 89.88 125 ALA A CA 1
ATOM 941 C C . ALA A 1 125 ? 13.042 -2.418 -10.060 1.00 89.88 125 ALA A C 1
ATOM 943 O O . ALA A 1 125 ? 12.719 -1.632 -9.170 1.00 89.88 125 ALA A O 1
ATOM 944 N N . ASP A 1 126 ? 12.134 -3.137 -10.723 1.00 94.75 126 ASP A N 1
ATOM 945 C CA . ASP A 1 126 ? 10.705 -2.809 -10.681 1.00 94.75 126 ASP A CA 1
ATOM 946 C C . ASP A 1 126 ? 9.891 -3.549 -9.610 1.00 94.75 126 ASP A C 1
ATOM 948 O O . ASP A 1 126 ? 8.954 -2.932 -9.105 1.00 94.75 126 ASP A O 1
ATOM 952 N N . PRO A 1 127 ? 10.195 -4.798 -9.206 1.00 96.25 127 PRO A N 1
ATOM 953 C CA . PRO A 1 127 ? 9.395 -5.480 -8.200 1.00 96.25 127 PRO A CA 1
ATOM 954 C C . PRO A 1 127 ? 9.407 -4.755 -6.855 1.00 96.25 127 PRO A C 1
ATOM 956 O O . PRO A 1 127 ? 10.459 -4.535 -6.254 1.00 96.25 127 PRO A O 1
ATOM 959 N N . VAL A 1 128 ? 8.215 -4.445 -6.356 1.00 98.00 128 VAL A N 1
ATOM 960 C CA . VAL A 1 128 ? 7.973 -4.016 -4.979 1.00 98.00 128 VAL A CA 1
ATOM 961 C C . VAL A 1 128 ? 7.290 -5.179 -4.254 1.00 98.00 128 VAL A C 1
ATOM 963 O O . VAL A 1 128 ? 6.196 -5.564 -4.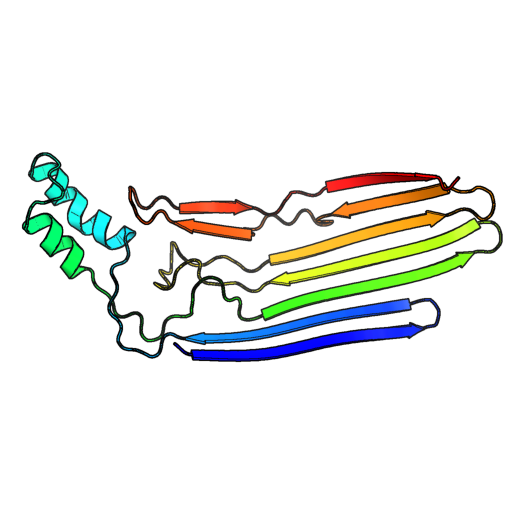673 1.00 98.00 128 VAL A O 1
ATOM 966 N N . PRO A 1 129 ? 7.902 -5.772 -3.209 1.00 97.62 129 PRO A N 1
ATOM 967 C CA . PRO A 1 129 ? 7.349 -6.937 -2.511 1.00 97.62 129 PRO A CA 1
ATOM 968 C C . PRO A 1 129 ? 5.982 -6.673 -1.874 1.00 97.62 129 PRO A C 1
ATOM 970 O O . PRO A 1 129 ? 5.648 -5.535 -1.564 1.00 97.62 129 PRO A O 1
ATOM 973 N N . SER A 1 130 ? 5.186 -7.714 -1.637 1.00 98.38 130 SER A N 1
ATOM 974 C CA . SER A 1 130 ? 3.955 -7.595 -0.845 1.00 98.38 130 SER A CA 1
ATOM 975 C C . SER A 1 130 ? 4.260 -7.242 0.613 1.00 98.38 130 SER A C 1
ATOM 977 O O . SER A 1 130 ? 5.328 -7.594 1.108 1.00 98.38 130 SER A O 1
ATOM 979 N N . TYR A 1 131 ? 3.300 -6.656 1.324 1.00 98.38 131 TYR A N 1
ATOM 980 C CA . TYR A 1 131 ? 3.376 -6.528 2.781 1.00 98.38 131 TYR A CA 1
ATOM 981 C C . TYR A 1 131 ? 2.018 -6.764 3.435 1.00 98.38 131 TYR A C 1
ATOM 983 O O . TYR A 1 131 ? 0.962 -6.636 2.803 1.00 98.38 131 TYR A O 1
ATOM 991 N N . ASN A 1 132 ? 2.052 -7.030 4.740 1.00 98.38 132 ASN A N 1
ATOM 992 C CA . ASN A 1 132 ? 0.882 -6.914 5.596 1.00 98.38 132 ASN A CA 1
ATOM 993 C C . ASN A 1 132 ? 1.181 -6.127 6.868 1.00 98.38 132 ASN A C 1
ATOM 995 O O . ASN A 1 132 ? 2.269 -6.215 7.424 1.00 98.38 132 ASN A O 1
ATOM 999 N N . MET A 1 133 ? 0.188 -5.418 7.387 1.00 98.31 133 MET A N 1
ATOM 1000 C CA . MET A 1 133 ? 0.334 -4.620 8.598 1.00 98.31 133 MET A CA 1
ATOM 1001 C C . MET A 1 133 ? -0.880 -4.792 9.503 1.00 98.31 133 MET A C 1
ATOM 1003 O O . MET A 1 133 ? -2.012 -4.870 9.026 1.00 98.31 133 MET A O 1
ATOM 1007 N N . VAL A 1 134 ? -0.635 -4.843 10.813 1.00 98.75 134 VAL A N 1
ATOM 1008 C CA . VAL A 1 134 ? -1.682 -4.873 11.838 1.00 98.75 134 VAL A CA 1
ATOM 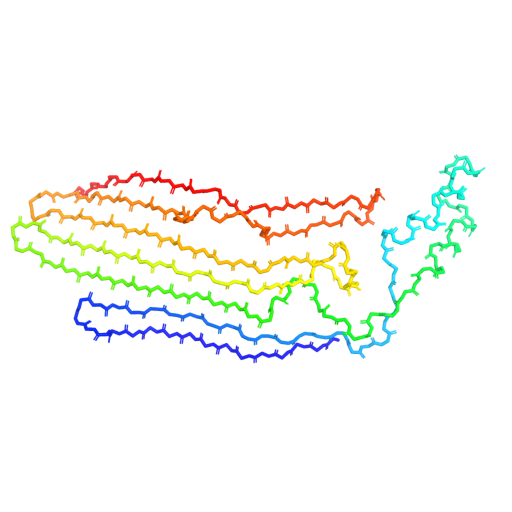1009 C C . VAL A 1 134 ? -1.581 -3.633 12.707 1.00 98.75 134 VAL A C 1
ATOM 1011 O O . VAL A 1 134 ? -0.520 -3.345 13.253 1.00 98.75 134 VAL A O 1
ATOM 1014 N N . ASP A 1 135 ? -2.705 -2.954 12.886 1.00 98.81 135 ASP A N 1
ATOM 1015 C CA . ASP A 1 135 ? -2.862 -1.824 13.793 1.00 98.81 135 ASP A CA 1
ATOM 1016 C C . ASP A 1 135 ? -3.862 -2.168 14.896 1.00 98.81 135 ASP A C 1
ATOM 1018 O O . ASP A 1 135 ? -4.875 -2.829 14.651 1.00 98.81 135 ASP A O 1
ATOM 1022 N N . VAL A 1 136 ? -3.623 -1.655 16.101 1.00 98.81 136 VAL A N 1
ATOM 1023 C CA . VAL A 1 136 ? -4.518 -1.814 17.250 1.00 98.81 136 VAL A CA 1
ATOM 1024 C C . VAL A 1 136 ? -4.846 -0.458 17.853 1.00 98.81 136 VAL A C 1
ATOM 1026 O O . VAL A 1 136 ? -3.996 0.419 17.983 1.00 98.81 136 VAL A O 1
ATOM 1029 N N . ASN A 1 137 ? -6.099 -0.288 18.245 1.00 98.69 137 ASN A N 1
ATOM 1030 C CA . ASN A 1 137 ? -6.587 0.874 18.963 1.00 98.69 137 ASN A CA 1
ATOM 1031 C C . ASN A 1 137 ? -7.458 0.404 20.127 1.00 98.69 137 ASN A C 1
ATOM 1033 O O . ASN A 1 137 ? -8.368 -0.400 19.930 1.00 98.69 137 ASN A O 1
ATOM 1037 N N . VAL A 1 138 ? -7.168 0.894 21.327 1.00 98.56 138 VAL A N 1
ATOM 1038 C CA . VAL A 1 138 ? -7.954 0.639 22.534 1.00 98.56 138 VAL A CA 1
ATOM 1039 C C . VAL A 1 138 ? -8.369 1.982 23.103 1.00 98.56 138 VAL A C 1
ATOM 1041 O O . VAL A 1 138 ? -7.510 2.784 23.449 1.00 98.56 138 VAL A O 1
ATOM 1044 N N . ALA A 1 139 ? -9.670 2.214 23.218 1.00 98.38 139 ALA A N 1
ATOM 1045 C CA . ALA A 1 139 ? -10.251 3.416 23.788 1.00 98.38 139 ALA A CA 1
ATOM 1046 C C . ALA A 1 139 ? -11.126 3.067 24.992 1.00 98.38 139 ALA A C 1
ATOM 1048 O O . ALA A 1 139 ? -11.868 2.080 24.978 1.00 98.38 139 ALA A O 1
ATOM 1049 N N . TRP A 1 140 ? -11.056 3.916 26.008 1.00 98.25 140 TRP A N 1
ATOM 1050 C CA . TRP A 1 140 ? -11.824 3.811 27.234 1.00 98.25 140 TRP A CA 1
ATOM 1051 C C . TRP A 1 140 ? -12.386 5.178 27.624 1.00 98.25 140 TRP A C 1
ATOM 1053 O O . TRP A 1 140 ? -11.646 6.159 27.727 1.00 98.25 140 TRP A O 1
ATOM 1063 N N . ALA A 1 141 ? -13.696 5.231 27.844 1.00 97.81 141 ALA A N 1
ATOM 1064 C CA . ALA A 1 141 ? -14.389 6.377 28.415 1.00 97.81 141 ALA A CA 1
ATOM 1065 C C . ALA A 1 141 ? -15.081 5.929 29.714 1.00 97.81 141 ALA A C 1
ATOM 1067 O O . ALA A 1 141 ? -15.955 5.063 29.639 1.00 97.81 141 ALA A O 1
ATOM 1068 N N . PRO A 1 142 ? -14.699 6.450 30.893 1.00 97.00 142 PRO A N 1
ATOM 1069 C CA . PRO A 1 142 ? -15.277 6.029 32.169 1.00 97.00 142 PRO A CA 1
ATOM 1070 C C . PRO A 1 142 ? -16.757 6.411 32.297 1.00 97.00 142 PRO A C 1
ATOM 1072 O O . PRO A 1 142 ? -17.226 7.348 31.655 1.00 97.00 142 PRO A O 1
ATOM 1075 N N . THR A 1 143 ? -17.482 5.725 33.188 1.00 95.50 143 THR A N 1
ATOM 1076 C CA . THR A 1 143 ? -18.876 6.068 33.532 1.00 95.50 143 THR A CA 1
ATOM 1077 C C . THR A 1 143 ? -18.980 7.462 34.158 1.00 95.50 143 THR A C 1
ATOM 1079 O O . THR A 1 143 ? -19.934 8.191 33.898 1.00 95.50 143 THR A O 1
ATOM 1082 N N . SER A 1 144 ? -17.989 7.850 34.970 1.00 92.88 144 SER A N 1
ATOM 1083 C CA . SER A 1 144 ? -17.898 9.178 35.579 1.00 92.88 144 SER A CA 1
ATOM 1084 C C . SER A 1 144 ? -16.765 10.001 34.964 1.00 92.88 144 SER A C 1
ATOM 1086 O O . SER A 1 144 ? -15.596 9.618 35.057 1.00 92.88 144 SER A O 1
ATOM 1088 N N . GLY A 1 145 ? -17.104 11.172 34.425 1.00 90.50 145 GLY A N 1
ATOM 1089 C CA . GLY A 1 145 ? -16.159 12.132 33.854 1.00 90.50 145 GLY A CA 1
ATOM 1090 C C . GLY A 1 145 ? -16.318 12.286 32.343 1.00 90.50 145 GLY A C 1
ATOM 1091 O O . GLY A 1 145 ? -16.690 11.353 31.643 1.00 90.50 145 GLY A O 1
ATOM 1092 N N . ASN A 1 146 ? -16.005 13.475 31.832 1.00 95.38 146 ASN A N 1
ATOM 1093 C CA . ASN A 1 146 ? -16.199 13.814 30.421 1.00 95.38 146 ASN A CA 1
ATOM 1094 C C . ASN A 1 146 ? -14.903 13.643 29.623 1.00 95.38 146 ASN A C 1
ATOM 1096 O O . ASN A 1 146 ? -14.494 14.544 28.894 1.00 95.38 146 ASN A O 1
ATOM 1100 N N . TRP A 1 147 ? -14.203 12.524 29.804 1.00 97.25 147 TRP A N 1
ATOM 1101 C CA . TRP A 1 147 ? -12.933 12.286 29.123 1.00 97.25 147 TRP A CA 1
ATOM 1102 C C . TRP A 1 147 ? -12.840 10.899 28.493 1.00 97.25 147 TRP A C 1
ATOM 1104 O O . TRP A 1 147 ? -13.631 10.004 28.766 1.00 97.25 147 TRP A O 1
ATOM 1114 N N . THR A 1 148 ? -11.879 10.721 27.593 1.00 98.19 148 THR A N 1
ATOM 1115 C CA . THR A 1 148 ? -11.574 9.440 26.944 1.00 98.19 148 THR A CA 1
ATOM 1116 C C . THR A 1 148 ? -10.068 9.272 26.860 1.00 98.19 148 THR A C 1
ATOM 1118 O O . THR A 1 148 ? -9.379 10.182 26.396 1.00 98.19 148 THR A O 1
ATOM 1121 N N . ALA A 1 149 ? -9.567 8.119 27.296 1.00 98.25 149 ALA A N 1
ATOM 1122 C CA . ALA A 1 149 ? -8.183 7.709 27.100 1.00 98.25 149 ALA A CA 1
ATOM 1123 C C . ALA A 1 149 ? -8.098 6.678 25.976 1.00 98.25 149 ALA A C 1
ATOM 1125 O O . ALA A 1 149 ? -8.961 5.812 25.838 1.00 98.25 149 ALA A O 1
ATOM 1126 N N . GLU A 1 150 ? -7.042 6.756 25.180 1.00 98.44 150 GLU A N 1
ATOM 1127 C CA . GLU A 1 150 ? -6.826 5.855 24.060 1.00 98.44 150 GLU A CA 1
ATOM 1128 C C . GLU A 1 150 ? -5.346 5.513 23.902 1.00 98.44 150 GLU A C 1
ATOM 1130 O O . GLU A 1 150 ? -4.474 6.376 24.013 1.00 98.44 150 GLU A O 1
ATOM 1135 N N . LEU A 1 151 ? -5.084 4.243 23.609 1.00 98.75 151 LEU A N 1
ATOM 1136 C CA . LEU A 1 151 ? -3.793 3.720 23.196 1.00 98.75 151 LEU A CA 1
ATOM 1137 C C . LEU A 1 151 ? -3.898 3.271 21.738 1.00 98.75 151 LEU A C 1
ATOM 1139 O O . LEU A 1 151 ? -4.730 2.430 21.394 1.00 98.75 151 LEU A O 1
ATOM 1143 N N . ILE A 1 152 ? -3.036 3.815 20.887 1.00 98.69 152 ILE A N 1
ATOM 1144 C CA . ILE A 1 152 ? -2.958 3.491 19.464 1.00 98.69 152 ILE A CA 1
ATOM 1145 C C . ILE A 1 152 ? -1.592 2.872 19.204 1.00 98.69 152 ILE A C 1
ATOM 1147 O O . ILE A 1 152 ? -0.566 3.479 19.497 1.00 98.69 152 ILE A O 1
ATOM 1151 N N . VAL A 1 153 ? -1.579 1.681 18.620 1.00 98.75 153 VAL A N 1
ATOM 1152 C CA . VAL A 1 153 ? -0.367 1.010 18.160 1.00 98.75 153 VAL A CA 1
ATOM 1153 C C . VAL A 1 153 ? -0.485 0.805 16.657 1.00 98.75 153 VAL A C 1
ATOM 1155 O O . VAL A 1 153 ? -1.333 0.046 16.190 1.00 98.75 153 VAL A O 1
ATOM 1158 N N . LYS A 1 154 ? 0.354 1.508 15.9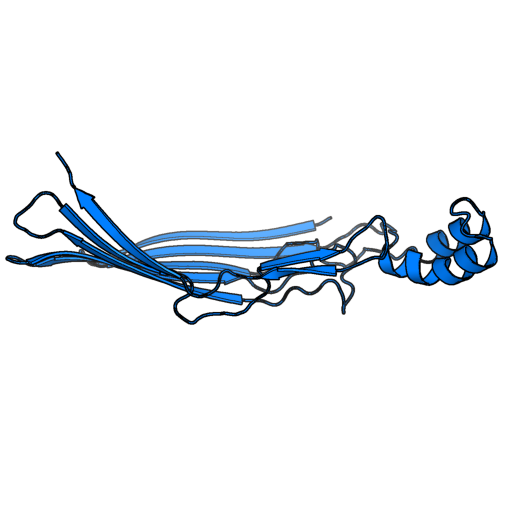01 1.00 98.56 154 LYS A N 1
ATOM 1159 C CA . LYS A 1 154 ? 0.499 1.353 14.454 1.00 98.56 154 LYS A CA 1
ATOM 1160 C C . LYS A 1 154 ? 1.649 0.409 14.149 1.00 98.56 154 LYS A C 1
ATOM 1162 O O . LYS A 1 154 ? 2.665 0.463 14.846 1.00 98.56 154 LYS A O 1
ATOM 1167 N N . ASN A 1 155 ? 1.489 -0.426 13.126 1.00 98.38 155 ASN A N 1
ATOM 1168 C CA . ASN A 1 155 ? 2.468 -1.443 12.753 1.00 98.38 155 ASN A CA 1
ATOM 1169 C C . ASN A 1 155 ? 2.874 -2.316 13.966 1.00 98.38 155 ASN A C 1
ATOM 1171 O O . ASN A 1 155 ? 4.035 -2.372 14.380 1.00 98.38 155 ASN A O 1
ATOM 1175 N N . LEU A 1 156 ? 1.883 -2.973 14.583 1.00 98.50 156 LEU A N 1
ATOM 1176 C CA . LEU A 1 156 ? 2.007 -3.742 15.828 1.00 98.50 156 LEU A CA 1
ATOM 1177 C C . LEU A 1 156 ? 3.154 -4.752 15.795 1.00 98.50 156 LEU A C 1
ATOM 1179 O O . LEU A 1 156 ? 3.816 -4.941 16.811 1.00 98.50 156 LEU A O 1
ATOM 1183 N N . PHE A 1 157 ? 3.411 -5.384 14.651 1.00 98.19 157 PHE A N 1
ATOM 1184 C CA . PHE A 1 157 ? 4.468 -6.386 14.512 1.00 98.19 157 PHE A CA 1
ATOM 1185 C C . PHE A 1 157 ? 5.803 -5.817 14.034 1.00 98.19 157 PHE A C 1
ATOM 1187 O O . PHE A 1 157 ? 6.786 -6.544 14.043 1.00 98.19 157 PHE A O 1
ATOM 1194 N N . ASN A 1 158 ? 5.888 -4.502 13.804 1.00 97.69 158 ASN A N 1
ATOM 1195 C CA . ASN A 1 158 ? 7.078 -3.834 13.277 1.00 97.69 158 ASN A CA 1
ATOM 1196 C C . ASN A 1 158 ? 7.527 -4.433 11.933 1.00 97.69 158 ASN A C 1
ATOM 1198 O O . ASN A 1 158 ? 8.690 -4.792 11.771 1.00 97.69 158 ASN A O 1
ATOM 1202 N N . GLU A 1 159 ? 6.577 -4.563 11.007 1.00 97.75 159 GLU A N 1
ATOM 1203 C CA . GLU A 1 159 ? 6.830 -4.933 9.618 1.00 97.75 159 GLU A CA 1
ATOM 1204 C C . GLU A 1 159 ? 7.793 -3.923 8.987 1.00 97.75 159 GLU A C 1
ATOM 1206 O O . GLU A 1 159 ? 7.544 -2.715 9.043 1.00 97.75 159 GLU A O 1
ATOM 1211 N N . ASP A 1 160 ? 8.869 -4.431 8.393 1.00 96.44 160 ASP A N 1
ATOM 1212 C CA . ASP A 1 160 ? 9.847 -3.664 7.629 1.00 96.44 160 ASP A CA 1
ATOM 1213 C C . ASP A 1 160 ? 9.671 -4.009 6.150 1.00 96.44 160 ASP A C 1
ATOM 1215 O O . ASP A 1 160 ? 10.086 -5.072 5.685 1.00 96.44 160 ASP A O 1
ATOM 1219 N N . ALA A 1 161 ? 8.956 -3.150 5.428 1.00 96.62 161 ALA A N 1
ATOM 1220 C CA . ALA A 1 161 ? 8.608 -3.394 4.038 1.00 96.62 161 ALA A CA 1
ATOM 1221 C C . ALA A 1 161 ? 8.634 -2.113 3.208 1.00 96.62 161 ALA A C 1
ATOM 1223 O O . ALA A 1 161 ? 8.472 -0.999 3.712 1.00 96.62 161 ALA A O 1
ATOM 1224 N N . VAL A 1 162 ? 8.780 -2.295 1.898 1.00 97.19 162 VAL A N 1
ATOM 1225 C CA . VAL A 1 162 ? 8.774 -1.209 0.919 1.00 97.19 162 VAL A CA 1
ATOM 1226 C C . VAL A 1 162 ? 7.329 -0.837 0.575 1.00 97.19 162 VAL A C 1
ATOM 1228 O O . VAL A 1 162 ? 6.573 -1.611 -0.029 1.00 97.19 162 VAL A O 1
ATOM 1231 N N . ASN A 1 163 ? 6.941 0.382 0.940 1.00 95.00 163 ASN A N 1
ATOM 1232 C CA . ASN A 1 163 ? 5.662 0.972 0.566 1.00 95.00 163 ASN A CA 1
ATOM 1233 C C . ASN A 1 163 ? 5.646 1.328 -0.923 1.00 95.00 163 ASN A C 1
ATOM 1235 O O . ASN A 1 163 ? 4.711 0.995 -1.648 1.00 95.00 163 ASN A O 1
ATOM 1239 N N . SER A 1 164 ? 6.702 1.977 -1.399 1.00 93.44 164 SER A N 1
ATOM 1240 C CA . SER A 1 164 ? 6.801 2.435 -2.779 1.00 93.44 164 SER A CA 1
ATOM 1241 C C . SER A 1 164 ? 8.255 2.468 -3.215 1.00 93.44 164 SER A C 1
ATOM 1243 O O . SER A 1 164 ? 9.166 2.593 -2.400 1.00 93.44 164 SER A O 1
ATOM 1245 N N . ARG A 1 165 ? 8.473 2.369 -4.520 1.00 94.62 165 ARG A N 1
ATOM 1246 C CA . ARG A 1 165 ? 9.791 2.483 -5.133 1.00 94.62 165 ARG A CA 1
ATOM 1247 C C . ARG A 1 165 ? 9.725 3.484 -6.276 1.00 94.62 165 ARG A C 1
ATOM 1249 O O . ARG A 1 165 ? 8.721 3.567 -6.993 1.00 94.62 165 ARG A O 1
ATOM 1256 N N . PHE A 1 166 ? 10.790 4.253 -6.430 1.00 90.38 166 PHE A N 1
ATOM 1257 C CA . PHE A 1 166 ? 10.959 5.209 -7.512 1.00 90.38 166 PHE A CA 1
ATOM 1258 C C . PHE A 1 166 ? 12.326 5.002 -8.152 1.00 90.38 166 PHE A C 1
ATOM 1260 O O . PHE A 1 166 ? 13.322 4.866 -7.451 1.00 90.38 166 PHE A O 1
ATOM 1267 N N . THR A 1 167 ? 12.373 5.004 -9.480 1.00 87.25 167 THR A N 1
ATOM 1268 C CA . THR A 1 167 ? 13.631 5.003 -10.227 1.00 87.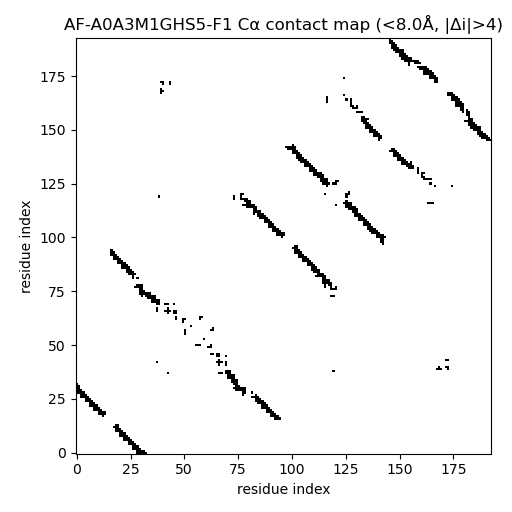25 167 THR A CA 1
ATOM 1269 C C . THR A 1 167 ? 13.687 6.275 -11.046 1.00 87.25 167 THR A C 1
ATOM 1271 O O . THR A 1 167 ? 12.745 6.581 -11.783 1.00 87.25 167 THR A O 1
ATOM 1274 N N . ASP A 1 168 ? 14.790 6.998 -10.904 1.00 83.00 168 ASP A N 1
ATOM 1275 C CA . ASP A 1 168 ? 15.067 8.209 -11.658 1.00 83.00 168 ASP A CA 1
ATOM 1276 C C . ASP A 1 168 ? 15.060 7.926 -13.170 1.00 83.00 168 ASP A C 1
ATOM 1278 O O . ASP A 1 168 ? 15.690 6.989 -13.670 1.00 83.00 168 ASP A O 1
ATOM 1282 N N . ASN A 1 169 ? 14.307 8.740 -13.903 1.00 73.94 169 ASN A N 1
ATOM 1283 C CA . ASN A 1 169 ? 14.165 8.670 -15.350 1.00 73.94 169 ASN A CA 1
ATOM 1284 C C . ASN A 1 169 ? 14.998 9.723 -16.096 1.00 73.94 169 ASN A C 1
ATOM 1286 O O . ASN A 1 169 ? 15.068 9.659 -17.323 1.00 73.94 169 ASN A O 1
ATOM 1290 N N . PHE A 1 170 ? 15.636 10.657 -15.383 1.00 64.94 170 PHE A N 1
ATOM 1291 C CA . PHE A 1 170 ? 16.413 11.759 -15.947 1.00 64.94 170 PHE A CA 1
ATOM 1292 C C . PHE A 1 170 ? 17.733 11.947 -15.183 1.00 64.94 170 PHE A C 1
ATOM 1294 O O . PHE A 1 170 ? 17.975 12.990 -14.577 1.00 64.94 170 PHE A O 1
ATOM 1301 N N . GLY A 1 171 ? 18.609 10.944 -15.235 1.00 65.56 171 GLY A N 1
ATOM 1302 C CA . GLY A 1 171 ? 19.893 10.994 -14.540 1.00 65.56 171 GLY A CA 1
ATOM 1303 C C . GLY A 1 171 ? 20.580 9.637 -14.482 1.00 65.56 171 GLY A C 1
ATOM 1304 O O . GLY A 1 171 ? 20.592 8.897 -15.458 1.00 65.56 171 GLY A O 1
ATOM 1305 N N . VAL A 1 172 ? 21.134 9.298 -13.318 1.00 70.56 172 VAL A N 1
ATOM 1306 C CA . VAL A 1 172 ? 21.959 8.093 -13.086 1.00 70.56 172 VAL A CA 1
ATOM 1307 C C . VAL A 1 172 ? 21.149 6.797 -12.931 1.00 70.56 172 VAL A C 1
ATOM 1309 O O . VAL A 1 172 ? 21.698 5.777 -12.523 1.00 70.56 172 VAL A O 1
ATOM 1312 N N . ALA A 1 173 ? 19.835 6.838 -13.184 1.00 76.31 173 ALA A N 1
ATOM 1313 C CA . ALA A 1 173 ? 18.908 5.722 -12.975 1.00 76.31 173 ALA A CA 1
ATOM 1314 C C . ALA A 1 173 ? 18.914 5.161 -11.536 1.00 76.31 173 ALA A C 1
ATOM 1316 O O . ALA A 1 173 ? 18.680 3.971 -11.304 1.00 76.31 173 ALA A O 1
ATOM 1317 N N . ALA A 1 174 ? 19.166 6.027 -10.547 1.00 83.94 174 ALA A N 1
ATOM 1318 C CA . ALA A 1 174 ? 19.128 5.648 -9.141 1.00 83.94 174 ALA A CA 1
ATOM 1319 C C . ALA A 1 174 ? 17.717 5.210 -8.736 1.00 83.94 174 ALA A C 1
ATOM 1321 O O . ALA A 1 174 ? 16.721 5.817 -9.131 1.00 83.94 174 ALA A O 1
ATOM 1322 N N . THR A 1 175 ? 17.647 4.166 -7.913 1.00 88.50 175 THR A N 1
ATOM 1323 C CA . THR A 1 175 ? 16.395 3.662 -7.348 1.00 88.50 175 THR A CA 1
ATOM 1324 C C . THR A 1 175 ? 16.341 3.986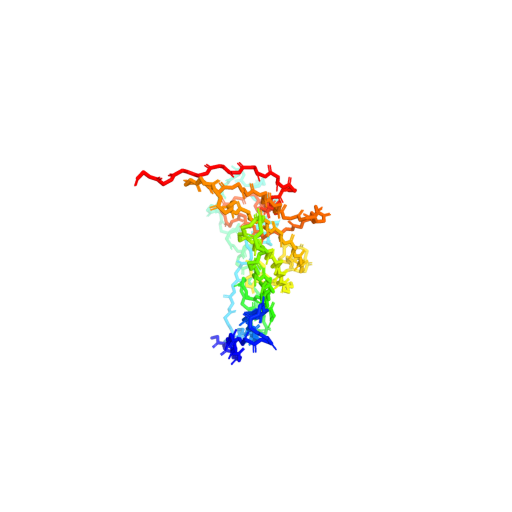 -5.862 1.00 88.50 175 THR A C 1
ATOM 1326 O O . THR A 1 175 ? 17.281 3.684 -5.129 1.00 88.50 175 THR A O 1
ATOM 1329 N N . SER A 1 176 ? 15.249 4.608 -5.425 1.00 92.25 176 SER A N 1
ATOM 1330 C CA . SER A 1 176 ? 14.955 4.898 -4.026 1.00 92.25 176 SER A CA 1
ATOM 1331 C C . SER A 1 176 ? 13.723 4.132 -3.557 1.00 92.25 176 SER A C 1
ATOM 1333 O O . SER A 1 176 ? 12.801 3.842 -4.327 1.00 92.25 176 SER A O 1
ATOM 1335 N N . GLU A 1 177 ? 13.717 3.816 -2.268 1.00 95.69 177 GLU A N 1
ATOM 1336 C CA . GLU A 1 177 ? 12.634 3.102 -1.605 1.00 95.69 177 GLU A CA 1
ATOM 1337 C C . GLU A 1 177 ? 12.019 3.971 -0.518 1.00 95.69 177 GLU A C 1
ATOM 1339 O O . GLU A 1 177 ? 12.713 4.608 0.274 1.00 95.69 177 GLU A O 1
ATOM 1344 N N . GLU A 1 178 ? 10.696 3.981 -0.489 1.00 96.12 178 GLU A N 1
ATOM 1345 C CA . GLU A 1 178 ? 9.908 4.499 0.612 1.00 96.12 178 GLU A CA 1
ATOM 1346 C C . GLU A 1 178 ? 9.495 3.314 1.481 1.00 96.12 178 GLU A C 1
ATOM 1348 O O . GLU A 1 178 ? 8.785 2.417 1.019 1.00 96.12 178 GLU A O 1
ATOM 1353 N N . LEU A 1 179 ? 9.951 3.303 2.729 1.00 97.00 179 LEU A N 1
ATOM 1354 C CA . LEU A 1 179 ? 9.655 2.241 3.684 1.00 97.00 179 LEU A CA 1
ATOM 1355 C C . LEU A 1 179 ? 8.360 2.531 4.444 1.00 97.00 179 LEU A C 1
ATOM 1357 O O . LEU A 1 179 ? 7.956 3.686 4.607 1.00 97.00 179 LEU A O 1
ATOM 1361 N N . LEU A 1 180 ? 7.721 1.477 4.946 1.00 96.62 180 LEU A N 1
ATOM 1362 C CA . LEU A 1 180 ? 6.670 1.624 5.944 1.00 96.62 180 LEU A CA 1
ATOM 1363 C C . LEU A 1 180 ? 7.217 2.313 7.198 1.00 96.62 180 LEU A C 1
ATOM 1365 O O . LEU A 1 180 ? 8.373 2.141 7.585 1.00 96.62 180 LEU A O 1
ATOM 1369 N N . ALA A 1 181 ? 6.354 3.078 7.866 1.00 96.50 181 ALA A N 1
ATOM 1370 C CA . ALA A 1 181 ? 6.695 3.618 9.171 1.00 96.50 181 ALA A CA 1
ATOM 1371 C C . ALA A 1 181 ? 6.969 2.463 10.160 1.00 96.50 181 ALA A C 1
ATOM 1373 O O . ALA A 1 181 ? 6.226 1.470 10.164 1.00 96.50 181 ALA A O 1
ATOM 1374 N N . PRO A 1 182 ? 7.986 2.591 11.033 1.00 97.44 182 PRO A N 1
ATOM 1375 C CA . PRO A 1 182 ? 8.226 1.610 12.084 1.00 97.44 182 PRO A CA 1
ATOM 1376 C C . PRO A 1 182 ? 7.047 1.578 13.062 1.00 97.44 182 PRO A C 1
ATOM 1378 O O . PRO A 1 182 ? 6.145 2.423 13.020 1.00 97.44 182 PRO A O 1
ATOM 1381 N N . ARG A 1 183 ? 7.064 0.620 13.993 1.00 98.50 183 ARG A N 1
ATOM 1382 C CA . ARG A 1 183 ? 6.061 0.561 15.061 1.00 98.50 183 ARG A CA 1
ATOM 1383 C C . ARG A 1 183 ? 5.958 1.901 15.790 1.00 98.50 183 ARG A C 1
ATOM 1385 O O . ARG A 1 183 ? 6.944 2.406 16.324 1.00 98.50 183 ARG A O 1
ATOM 1392 N N . LEU A 1 184 ? 4.739 2.425 15.880 1.00 98.38 184 LEU A N 1
ATOM 1393 C CA . LEU A 1 184 ? 4.441 3.684 16.559 1.00 98.38 184 LEU A CA 1
ATOM 1394 C C . LEU A 1 184 ? 3.391 3.456 17.646 1.00 98.38 184 LEU A C 1
ATOM 1396 O O . LEU A 1 184 ? 2.327 2.898 17.383 1.00 98.38 184 LEU A O 1
ATOM 1400 N N . VAL A 1 185 ? 3.684 3.915 18.864 1.00 98.62 185 VAL A N 1
ATOM 1401 C CA . VAL A 1 185 ? 2.784 3.841 20.022 1.00 98.62 185 VAL A CA 1
ATOM 1402 C C . VAL A 1 185 ? 2.394 5.258 20.429 1.00 98.62 185 VAL A C 1
ATOM 1404 O O . VAL A 1 185 ? 3.261 6.080 20.717 1.00 98.62 185 VAL A O 1
ATOM 1407 N N . LEU A 1 186 ? 1.096 5.549 20.449 1.00 98.56 186 LEU A N 1
ATOM 1408 C CA . LEU A 1 186 ? 0.543 6.861 20.781 1.00 98.56 186 LEU A CA 1
ATOM 1409 C C . LEU A 1 186 ? -0.468 6.726 21.916 1.00 98.56 186 LEU A C 1
ATOM 1411 O O . LEU A 1 186 ? -1.339 5.858 21.879 1.00 98.56 186 LEU A O 1
ATOM 1415 N N . GLY A 1 187 ? -0.378 7.624 22.892 1.00 98.38 187 GLY A N 1
ATOM 1416 C CA . GLY A 1 187 ? -1.428 7.850 23.877 1.00 98.38 187 GLY A CA 1
ATOM 1417 C C . GLY A 1 187 ? -2.217 9.105 23.519 1.00 98.38 187 GLY A C 1
ATOM 1418 O O . GLY A 1 187 ? -1.625 10.123 23.157 1.00 98.38 187 GLY A O 1
ATOM 1419 N N . ARG A 1 188 ? -3.543 9.055 23.636 1.00 98.25 188 ARG A N 1
ATOM 1420 C CA . ARG A 1 188 ? -4.419 10.220 23.469 1.00 98.25 188 ARG A CA 1
ATOM 1421 C C . ARG A 1 188 ? -5.358 10.342 24.661 1.00 98.25 188 ARG A C 1
ATOM 1423 O O . ARG A 1 188 ? -5.979 9.367 25.067 1.00 98.25 188 ARG A O 1
ATOM 1430 N N . LEU A 1 189 ? -5.478 11.558 25.188 1.00 98.06 189 LEU A N 1
ATOM 1431 C CA . LEU A 1 189 ? -6.496 11.941 26.161 1.00 98.06 189 LEU A CA 1
ATOM 1432 C C . LEU A 1 189 ? -7.374 13.022 25.526 1.00 98.06 189 LEU A C 1
ATOM 1434 O O . LEU A 1 189 ? -6.867 13.940 24.885 1.00 98.06 189 LEU A O 1
ATOM 1438 N N . SER A 1 190 ? -8.687 12.902 25.654 1.00 97.00 190 SER A N 1
ATOM 1439 C CA . SER A 1 190 ? -9.655 13.879 25.142 1.00 97.00 190 SER A CA 1
ATOM 1440 C C . SER A 1 190 ? -10.635 14.249 26.243 1.00 97.00 190 SER A C 1
ATOM 1442 O O . SER A 1 190 ? -11.017 13.374 27.009 1.00 97.00 190 SER A O 1
ATOM 1444 N N . TYR A 1 191 ? -11.034 15.519 26.319 1.00 97.00 191 TYR A N 1
ATOM 1445 C CA . TYR A 1 191 ? -12.014 16.033 27.278 1.00 97.00 191 TYR A CA 1
ATOM 1446 C C . TYR A 1 191 ? -13.132 16.761 26.524 1.00 97.00 191 TYR A C 1
ATOM 1448 O O . TYR A 1 191 ? -12.852 17.485 25.567 1.00 97.00 191 TYR A O 1
ATOM 1456 N N . GLN A 1 192 ? -14.382 16.557 26.933 1.00 93.38 192 GLN A N 1
ATOM 1457 C CA . GLN A 1 192 ? -15.564 17.223 26.387 1.00 93.38 192 GLN A CA 1
ATOM 1458 C C . GLN A 1 192 ? -16.129 18.198 27.431 1.00 93.38 192 GLN A C 1
ATOM 1460 O O . GLN A 1 192 ? -16.396 17.807 28.570 1.00 93.38 192 GLN A O 1
ATOM 1465 N N . TYR A 1 193 ? -16.259 19.468 27.040 1.00 86.88 193 TYR A N 1
ATOM 1466 C CA . TYR A 1 193 ? -16.757 20.564 27.881 1.00 86.88 193 TYR A CA 1
ATOM 1467 C C . TYR A 1 193 ? -18.278 20.666 27.851 1.00 86.88 193 TYR A C 1
ATOM 1469 O O . TYR A 1 193 ? -18.852 20.456 26.758 1.00 86.88 193 TYR A O 1
#

Sequence (193 aa):
VRVKGIEAEFTGLVSDSLRFDGNLALTDSKVKSDTLAIDSALAEDASTPILLANGGNPFDPAVTAARGATAISLKGNELSKIPHVVANARLTYARSLDDYGQFKISISYTYRDNFQARVFNNPIADPVPSYNMVDVNVAWAPTSGNWTAELIVKNLFNEDAVNSRFTDNFGVAATSEELLAPRLVLGRLSYQY